Protein AF-A0A0Q9YIK8-F1 (afdb_monomer_lite)

Radius of gyration: 54.29 Å; chains: 1; bounding box: 128×50×170 Å

pLDDT: mean 70.06, std 21.34, range [25.73, 92.81]

Structure (mmCIF, N/CA/C/O backbone):
data_AF-A0A0Q9YIK8-F1
#
_entry.id   AF-A0A0Q9YIK8-F1
#
loop_
_atom_site.group_PDB
_atom_site.id
_atom_site.type_symbol
_atom_site.label_atom_id
_atom_site.label_alt_id
_atom_site.label_comp_id
_atom_site.label_asym_id
_atom_site.label_entity_id
_atom_site.label_seq_id
_atom_site.pdbx_PDB_ins_code
_atom_site.Cartn_x
_atom_site.Cartn_y
_atom_site.Cartn_z
_atom_site.occupancy
_atom_site.B_iso_or_equiv
_atom_site.auth_seq_id
_atom_site.auth_comp_id
_atom_site.auth_asym_id
_atom_site.auth_atom_id
_atom_site.pdbx_PDB_model_num
ATOM 1 N N . MET A 1 1 ? 56.370 6.970 -119.383 1.00 56.31 1 MET A N 1
ATOM 2 C CA . MET A 1 1 ? 56.787 5.791 -118.595 1.00 56.31 1 MET A CA 1
ATOM 3 C C . MET A 1 1 ? 57.355 6.306 -117.286 1.00 56.31 1 MET A C 1
ATOM 5 O O . MET A 1 1 ? 58.353 7.007 -117.340 1.00 56.31 1 MET A O 1
ATOM 9 N N . VAL A 1 2 ? 56.692 6.043 -116.157 1.00 60.84 2 VAL A N 1
ATOM 10 C CA . VAL A 1 2 ? 57.228 6.382 -114.827 1.00 60.84 2 VAL A CA 1
ATOM 11 C C . VAL A 1 2 ? 58.398 5.445 -114.550 1.00 60.84 2 VAL A C 1
ATOM 13 O O . VAL A 1 2 ? 58.296 4.235 -114.766 1.00 60.84 2 VAL A O 1
ATOM 16 N N . THR A 1 3 ? 59.535 5.992 -114.140 1.00 76.81 3 THR A N 1
ATOM 17 C CA . THR A 1 3 ? 60.718 5.187 -113.848 1.00 76.81 3 THR A CA 1
ATOM 18 C C . THR A 1 3 ? 60.517 4.421 -112.541 1.00 76.81 3 THR A C 1
ATOM 20 O O . THR A 1 3 ? 59.875 4.890 -111.604 1.00 76.81 3 THR A O 1
ATOM 23 N N . ARG A 1 4 ? 61.108 3.226 -112.429 1.00 79.56 4 ARG A N 1
ATOM 24 C CA . ARG A 1 4 ? 61.040 2.406 -111.204 1.00 79.56 4 ARG A CA 1
ATOM 25 C C . ARG A 1 4 ? 61.478 3.172 -109.942 1.00 79.56 4 ARG A C 1
ATOM 27 O O . ARG A 1 4 ? 60.955 2.917 -108.863 1.00 79.56 4 ARG A O 1
ATOM 34 N N . LYS A 1 5 ? 62.400 4.131 -110.089 1.00 80.25 5 LYS A N 1
ATOM 35 C CA . LYS A 1 5 ? 62.862 5.008 -109.002 1.00 80.25 5 LYS A CA 1
ATOM 36 C C . LYS A 1 5 ? 61.787 5.994 -108.534 1.00 80.25 5 LYS A C 1
ATOM 38 O O . LYS A 1 5 ? 61.660 6.200 -107.332 1.00 80.25 5 LYS A O 1
ATOM 43 N N . GLU A 1 6 ? 61.013 6.569 -109.451 1.00 79.88 6 GLU A N 1
ATOM 44 C CA . GLU A 1 6 ? 59.900 7.468 -109.113 1.00 79.88 6 GLU A CA 1
ATOM 45 C C . GLU A 1 6 ? 58.789 6.710 -108.378 1.00 79.88 6 GLU A C 1
ATOM 47 O O . GLU A 1 6 ? 58.315 7.179 -107.346 1.00 79.88 6 GLU A O 1
ATOM 52 N N . LEU A 1 7 ? 58.467 5.489 -108.824 1.00 81.31 7 LEU A N 1
ATOM 53 C CA . LEU A 1 7 ? 57.479 4.630 -108.163 1.00 81.31 7 LEU A CA 1
ATOM 54 C C . LEU A 1 7 ? 57.909 4.234 -106.736 1.00 81.31 7 LEU A C 1
ATOM 56 O O . LEU A 1 7 ? 57.103 4.256 -105.808 1.00 81.31 7 LEU A O 1
ATOM 60 N N . GLU A 1 8 ? 59.186 3.895 -106.526 1.00 83.06 8 GLU A N 1
ATOM 61 C CA . GLU A 1 8 ? 59.714 3.601 -105.185 1.00 83.06 8 GLU A CA 1
ATOM 62 C C . GLU A 1 8 ? 59.728 4.837 -104.275 1.00 83.06 8 GLU A C 1
ATOM 64 O O . GLU A 1 8 ? 59.454 4.730 -103.077 1.00 83.06 8 GLU A O 1
ATOM 69 N N . GLN A 1 9 ? 60.022 6.017 -104.821 1.00 85.94 9 GLN A N 1
ATOM 70 C CA . GLN A 1 9 ? 59.993 7.265 -104.063 1.00 85.94 9 GLN A CA 1
ATOM 71 C C . GLN A 1 9 ? 58.564 7.650 -103.663 1.00 85.94 9 GLN A C 1
ATOM 73 O O . GLN A 1 9 ? 58.338 8.076 -102.529 1.00 85.94 9 GLN A O 1
ATOM 78 N N . GLU A 1 10 ? 57.599 7.468 -104.560 1.00 83.38 10 GLU A N 1
ATOM 79 C CA . GLU A 1 10 ? 56.183 7.707 -104.295 1.00 83.38 10 GLU A CA 1
ATOM 80 C C . GLU A 1 10 ? 55.625 6.713 -103.270 1.00 83.38 10 GLU A C 1
ATOM 82 O O . GLU A 1 10 ? 54.955 7.123 -102.323 1.00 83.38 10 GLU A O 1
ATOM 87 N N . LYS A 1 11 ? 56.018 5.434 -103.351 1.00 87.12 11 LYS A N 1
ATOM 88 C CA . LYS A 1 11 ? 55.683 4.427 -102.334 1.00 87.12 11 LYS A CA 1
ATOM 89 C C . LYS A 1 11 ? 56.205 4.814 -100.946 1.00 87.12 11 LYS A C 1
ATOM 91 O O . LYS A 1 11 ? 55.446 4.774 -99.984 1.00 87.12 11 LYS A O 1
ATOM 96 N N . ARG A 1 12 ? 57.462 5.264 -100.838 1.00 87.25 12 ARG A N 1
ATOM 97 C CA . ARG A 1 12 ? 58.032 5.744 -99.561 1.00 87.25 12 ARG A CA 1
ATOM 98 C C . ARG A 1 12 ? 57.309 6.979 -99.025 1.00 87.25 12 ARG A C 1
ATOM 100 O O . ARG A 1 12 ? 57.136 7.105 -97.816 1.00 87.25 12 ARG A O 1
ATOM 107 N N . ARG A 1 13 ? 56.884 7.894 -99.904 1.00 88.00 13 ARG A N 1
ATOM 108 C CA . ARG A 1 13 ? 56.080 9.065 -99.513 1.00 88.00 13 ARG A CA 1
ATOM 109 C C . ARG A 1 13 ? 54.709 8.647 -98.989 1.00 88.00 13 ARG A C 1
ATOM 111 O O . ARG A 1 13 ? 54.272 9.184 -97.977 1.00 88.00 13 ARG A O 1
ATOM 118 N N . TYR A 1 14 ? 54.069 7.676 -99.634 1.00 89.50 14 TYR A N 1
ATOM 119 C CA . TYR A 1 14 ? 52.782 7.145 -99.196 1.00 89.50 14 TYR A CA 1
ATOM 120 C C . TYR A 1 14 ? 52.892 6.390 -97.862 1.00 89.50 14 TYR A C 1
ATOM 122 O O . TYR A 1 14 ? 52.091 6.616 -96.961 1.00 89.50 14 TYR A O 1
ATOM 130 N N . GLU A 1 15 ? 53.927 5.568 -97.675 1.00 91.00 15 GLU A N 1
ATOM 131 C CA . GLU A 1 15 ? 54.209 4.905 -96.393 1.00 91.00 15 GLU A CA 1
ATOM 132 C C . GLU A 1 15 ? 54.470 5.924 -95.271 1.00 91.00 15 GLU A C 1
ATOM 134 O O . GLU A 1 15 ? 53.905 5.805 -94.184 1.00 91.00 15 GLU A O 1
ATOM 139 N N . ALA A 1 16 ? 55.256 6.974 -95.537 1.00 89.38 16 ALA A N 1
ATOM 140 C CA . ALA A 1 16 ? 55.483 8.055 -94.577 1.00 89.38 16 ALA A CA 1
ATOM 141 C C . ALA A 1 16 ? 54.192 8.827 -94.243 1.00 89.38 16 ALA A C 1
ATOM 143 O O . ALA A 1 16 ? 53.977 9.198 -93.088 1.00 89.38 16 ALA A O 1
ATOM 144 N N . PHE A 1 17 ? 53.317 9.036 -95.230 1.00 91.44 17 PHE A N 1
ATOM 145 C CA . PHE A 1 17 ? 52.001 9.637 -95.028 1.00 91.44 17 PHE A CA 1
ATOM 146 C C . PHE A 1 17 ? 51.115 8.768 -94.127 1.00 91.44 17 PHE A C 1
ATOM 148 O O . PHE A 1 17 ? 50.585 9.275 -93.143 1.00 91.44 17 PHE A O 1
ATOM 155 N N . LEU A 1 18 ? 51.021 7.459 -94.388 1.00 90.88 18 LEU A N 1
ATOM 156 C CA . LEU A 1 18 ? 50.241 6.537 -93.554 1.00 90.88 18 LEU A CA 1
ATOM 157 C C . LEU A 1 18 ? 50.746 6.485 -92.107 1.00 90.88 18 LEU A C 1
ATOM 159 O O . LEU A 1 18 ? 49.942 6.483 -91.178 1.00 90.88 18 LEU A O 1
ATOM 163 N N . VAL A 1 19 ? 52.066 6.499 -91.897 1.00 92.75 19 VAL A N 1
ATOM 164 C CA . VAL A 1 19 ? 52.653 6.566 -90.547 1.00 92.75 19 VAL A CA 1
ATOM 165 C C . VAL A 1 19 ? 52.274 7.869 -89.837 1.00 92.75 19 VAL A C 1
ATOM 167 O O . VAL A 1 19 ? 51.998 7.852 -88.638 1.00 92.75 19 VAL A O 1
ATOM 170 N N . ASN A 1 20 ? 52.238 8.996 -90.550 1.00 92.19 20 ASN A N 1
ATOM 171 C CA . ASN A 1 20 ? 51.821 10.271 -89.967 1.00 92.19 20 ASN A CA 1
ATOM 172 C C . ASN A 1 20 ? 50.325 10.293 -89.632 1.00 92.19 20 ASN A C 1
A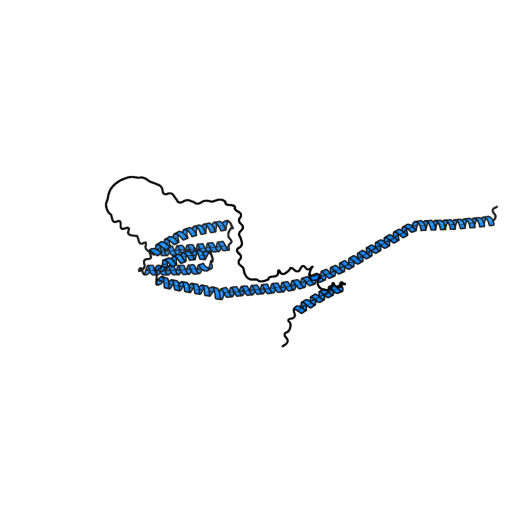TOM 174 O O . ASN A 1 20 ? 49.972 10.723 -88.538 1.00 92.19 20 ASN A O 1
ATOM 178 N N . VAL A 1 21 ? 49.471 9.758 -90.509 1.00 90.81 21 VAL A N 1
ATOM 179 C CA . VAL A 1 21 ? 48.031 9.608 -90.238 1.00 90.81 21 VAL A CA 1
ATOM 180 C C . VAL A 1 21 ? 47.801 8.714 -89.019 1.00 90.81 21 VAL A C 1
ATOM 182 O O . VAL A 1 21 ? 47.004 9.057 -88.152 1.00 90.81 21 VAL A O 1
ATOM 185 N N . GLN A 1 22 ? 48.536 7.606 -88.888 1.00 88.62 22 GLN A N 1
ATOM 186 C CA . GLN A 1 22 ? 48.425 6.730 -87.720 1.00 88.62 22 GLN A CA 1
ATOM 187 C C . GLN A 1 22 ? 48.819 7.449 -86.421 1.00 88.62 22 GLN A C 1
ATOM 189 O O . GLN A 1 22 ? 48.111 7.337 -85.424 1.00 88.62 22 GLN A O 1
ATOM 194 N N . LYS A 1 23 ? 49.897 8.246 -86.438 1.00 91.81 23 LYS A N 1
ATOM 195 C CA . LYS A 1 23 ? 50.289 9.075 -85.285 1.00 91.81 23 LYS A CA 1
ATOM 196 C C . LYS A 1 23 ? 49.222 10.104 -84.918 1.00 91.81 23 LYS A C 1
ATOM 198 O O . LYS A 1 23 ? 49.023 10.369 -83.737 1.00 91.81 23 LYS A O 1
ATOM 203 N N . GLU A 1 24 ? 48.548 10.684 -85.906 1.00 89.88 24 GLU A N 1
ATOM 204 C CA . GLU A 1 24 ? 47.463 11.638 -85.679 1.00 89.88 24 GLU A CA 1
ATOM 205 C C . GLU A 1 24 ? 46.227 10.949 -85.084 1.00 89.88 24 GLU A C 1
ATOM 207 O O . GLU A 1 24 ? 45.679 11.439 -84.100 1.00 89.88 24 GLU A O 1
ATOM 212 N N . ILE A 1 25 ? 45.860 9.763 -85.585 1.00 88.00 25 ILE A N 1
ATOM 213 C CA . ILE A 1 25 ? 44.799 8.923 -85.006 1.00 88.00 25 ILE A CA 1
ATOM 214 C C . ILE A 1 25 ? 45.115 8.576 -83.547 1.00 88.00 25 ILE A C 1
ATOM 216 O O . ILE A 1 25 ? 44.254 8.732 -82.681 1.00 88.00 25 ILE A O 1
ATOM 220 N N . ASP A 1 26 ? 46.340 8.133 -83.257 1.00 89.75 26 ASP A N 1
ATOM 221 C CA . ASP A 1 26 ? 46.761 7.818 -81.890 1.00 89.75 26 ASP A CA 1
ATOM 222 C C . ASP A 1 26 ? 46.731 9.071 -80.995 1.00 89.75 26 ASP A C 1
ATOM 224 O O . ASP A 1 26 ? 46.226 9.013 -79.876 1.00 89.75 26 ASP A O 1
ATOM 228 N N . SER A 1 27 ? 47.165 10.230 -81.506 1.00 89.88 27 SER A N 1
ATOM 229 C CA . SER A 1 27 ? 47.116 11.502 -80.774 1.00 89.88 27 SER A CA 1
ATOM 230 C C . SER A 1 27 ? 45.688 11.964 -80.474 1.00 89.88 27 SER A C 1
ATOM 232 O O . SER A 1 27 ? 45.433 12.468 -79.380 1.00 89.88 27 SER A O 1
ATOM 234 N N . VAL A 1 28 ? 44.755 11.825 -81.423 1.00 86.12 28 VAL A N 1
ATOM 235 C CA . VAL A 1 28 ? 43.338 12.172 -81.220 1.00 86.12 28 VAL A CA 1
ATOM 236 C C . VAL A 1 28 ? 42.705 11.211 -80.218 1.00 86.12 28 VAL A C 1
ATOM 238 O O . VAL A 1 28 ? 42.060 11.663 -79.275 1.00 86.12 28 VAL A O 1
ATOM 241 N N . ARG A 1 29 ? 42.960 9.903 -80.347 1.00 85.06 29 ARG A N 1
ATOM 242 C CA . ARG A 1 29 ? 42.476 8.887 -79.401 1.00 85.06 29 ARG A CA 1
ATOM 243 C C . ARG A 1 29 ? 42.951 9.172 -77.976 1.00 85.06 29 ARG A C 1
ATOM 245 O O . ARG A 1 29 ? 42.150 9.143 -77.043 1.00 85.06 29 ARG A O 1
ATOM 252 N N . ASP A 1 30 ? 44.233 9.470 -77.797 1.00 84.94 30 ASP A N 1
ATOM 253 C CA . ASP A 1 30 ? 44.798 9.749 -76.477 1.00 84.94 30 ASP A CA 1
ATOM 254 C C . ASP A 1 30 ? 44.266 11.079 -75.909 1.00 84.94 30 ASP A C 1
ATOM 256 O O . ASP A 1 30 ? 43.982 11.177 -74.711 1.00 84.94 30 ASP A O 1
ATOM 260 N N . ALA A 1 31 ? 44.050 12.088 -76.763 1.00 80.62 31 ALA A N 1
ATOM 261 C CA . ALA A 1 31 ? 43.426 13.354 -76.376 1.00 80.62 31 ALA A CA 1
ATOM 262 C C . ALA A 1 31 ? 41.956 13.184 -75.954 1.00 80.62 31 ALA A C 1
ATOM 264 O O . ALA A 1 31 ? 41.522 13.825 -74.993 1.00 80.62 31 ALA A O 1
ATOM 265 N N . GLU A 1 32 ? 41.207 12.304 -76.623 1.00 84.25 32 GLU A N 1
ATOM 266 C CA . GLU A 1 32 ? 39.822 11.979 -76.278 1.00 84.25 32 GLU A CA 1
ATOM 267 C C . GLU A 1 32 ? 39.718 11.147 -74.994 1.00 84.25 32 GLU A C 1
ATOM 269 O O . GLU A 1 32 ? 38.833 11.410 -74.182 1.00 84.25 32 GLU A O 1
ATOM 274 N N . LEU A 1 33 ? 40.627 10.194 -74.754 1.00 84.38 33 LEU A N 1
ATOM 275 C CA . LEU A 1 33 ? 40.619 9.327 -73.564 1.00 84.38 33 LEU A CA 1
ATOM 276 C C . LEU A 1 33 ? 41.122 10.025 -72.289 1.00 84.38 33 LEU A C 1
ATOM 278 O O . LEU A 1 33 ? 40.579 9.801 -71.202 1.00 84.38 33 LEU A O 1
ATOM 282 N N . ALA A 1 34 ? 42.103 10.925 -72.401 1.00 83.38 34 ALA A N 1
ATOM 283 C CA . ALA A 1 34 ? 42.689 11.645 -71.268 1.00 83.38 34 ALA A CA 1
ATOM 284 C C . ALA A 1 34 ? 41.675 12.322 -70.308 1.00 83.38 34 ALA A C 1
ATOM 286 O O . ALA A 1 34 ? 41.849 12.216 -69.083 1.00 83.38 34 ALA A O 1
ATOM 287 N N . PRO A 1 35 ? 40.619 13.032 -70.765 1.00 83.31 35 PRO A N 1
ATOM 288 C CA . PRO A 1 35 ? 39.613 13.598 -69.865 1.00 83.31 35 PRO A CA 1
ATOM 289 C C . PRO A 1 35 ? 38.780 12.524 -69.149 1.00 83.31 35 PRO A C 1
ATOM 291 O O . PRO A 1 35 ? 38.440 12.714 -67.973 1.00 83.31 35 PRO A O 1
ATOM 294 N N . PHE A 1 36 ? 38.489 11.390 -69.798 1.00 81.69 36 PHE A N 1
ATOM 295 C CA . PHE A 1 36 ? 37.768 10.278 -69.172 1.00 81.69 36 PHE A CA 1
ATOM 296 C C . PHE A 1 36 ? 38.614 9.593 -68.103 1.00 81.69 36 PHE A C 1
ATOM 298 O O . PHE A 1 36 ? 38.108 9.365 -67.003 1.00 81.69 36 PHE A O 1
ATOM 305 N N . ASP A 1 37 ? 39.902 9.366 -68.352 1.00 85.25 37 ASP A N 1
ATOM 306 C CA . ASP A 1 37 ? 40.809 8.771 -67.365 1.00 85.25 37 ASP A CA 1
ATOM 307 C C . ASP A 1 37 ? 41.006 9.673 -66.143 1.00 85.25 37 ASP A C 1
ATOM 309 O O . ASP A 1 37 ? 40.952 9.211 -64.994 1.00 85.25 37 ASP A O 1
ATOM 313 N N . LYS A 1 38 ? 41.122 10.991 -66.352 1.00 85.56 38 LYS A N 1
ATOM 314 C CA . LYS A 1 38 ? 41.158 11.974 -65.255 1.00 85.56 38 LYS A CA 1
ATOM 315 C C . LYS A 1 38 ? 39.862 11.962 -64.442 1.00 85.56 38 LYS A C 1
ATOM 317 O O . LYS A 1 38 ? 39.908 12.006 -63.208 1.00 85.56 38 LYS A O 1
ATOM 322 N N . LYS A 1 39 ? 38.699 11.894 -65.101 1.00 88.56 39 LYS A N 1
ATOM 323 C CA . LYS A 1 39 ? 37.388 11.834 -64.433 1.00 88.56 39 LYS A CA 1
ATOM 324 C C . LYS A 1 39 ? 37.212 10.522 -63.665 1.00 88.56 39 LYS A C 1
ATOM 326 O O . LYS A 1 39 ? 36.814 10.549 -62.501 1.00 88.56 39 LYS A O 1
ATOM 331 N N . ARG A 1 40 ? 37.577 9.391 -64.271 1.00 86.38 40 ARG A N 1
ATOM 332 C CA . ARG A 1 40 ? 37.545 8.054 -63.664 1.00 86.38 40 ARG A CA 1
ATOM 333 C C . ARG A 1 40 ? 38.427 7.984 -62.422 1.00 86.38 40 ARG A C 1
ATOM 335 O O . ARG A 1 40 ? 37.960 7.544 -61.376 1.00 86.38 40 ARG A O 1
ATOM 342 N N . THR A 1 41 ? 39.653 8.498 -62.496 1.00 89.38 41 THR A N 1
ATOM 343 C CA . THR A 1 41 ? 40.586 8.533 -61.358 1.00 89.38 41 THR A CA 1
ATOM 344 C C . THR A 1 41 ? 40.016 9.334 -60.184 1.00 89.38 41 THR A C 1
ATOM 346 O O . THR A 1 41 ? 40.053 8.875 -59.042 1.00 89.38 41 THR A O 1
ATOM 349 N N . LYS A 1 42 ? 39.406 10.502 -60.448 1.00 89.44 42 LYS A N 1
ATOM 350 C CA . LYS A 1 42 ? 38.743 11.305 -59.404 1.00 89.44 42 LYS A CA 1
ATOM 351 C C . LYS A 1 42 ? 37.567 10.565 -58.762 1.00 89.44 42 LYS A C 1
ATOM 353 O O . LYS A 1 42 ? 37.433 10.600 -57.540 1.00 89.44 42 LYS A O 1
ATOM 358 N N . LEU A 1 43 ? 36.739 9.890 -59.560 1.00 87.19 43 LEU A N 1
ATOM 359 C CA . LEU A 1 43 ? 35.591 9.128 -59.061 1.00 87.19 43 LEU A CA 1
ATOM 360 C C . LEU A 1 43 ? 36.018 7.918 -58.221 1.00 87.19 43 LEU A C 1
ATOM 362 O O . LEU A 1 43 ? 35.430 7.680 -57.169 1.00 87.19 43 LEU A O 1
ATOM 366 N N . ILE A 1 44 ? 37.069 7.200 -58.627 1.00 86.81 44 ILE A N 1
ATOM 367 C CA . ILE A 1 44 ? 37.641 6.097 -57.838 1.00 86.81 44 ILE A CA 1
ATOM 368 C C . ILE A 1 44 ? 38.157 6.625 -56.494 1.00 86.81 44 ILE A C 1
ATOM 370 O O . ILE A 1 44 ? 37.771 6.111 -55.447 1.00 86.81 44 ILE A O 1
ATOM 374 N N . ALA A 1 45 ? 38.924 7.719 -56.499 1.00 88.44 45 ALA A N 1
ATOM 375 C CA . ALA A 1 45 ? 39.422 8.323 -55.264 1.00 88.44 45 ALA A CA 1
ATOM 376 C C . ALA A 1 45 ? 38.287 8.806 -54.337 1.00 88.44 45 ALA A C 1
ATOM 378 O O . ALA A 1 45 ? 38.385 8.682 -53.115 1.00 88.44 45 ALA A O 1
ATOM 379 N N . GLN A 1 46 ? 37.195 9.348 -54.889 1.00 87.38 46 GLN A N 1
ATOM 380 C CA . GLN A 1 46 ? 36.010 9.723 -54.108 1.00 87.38 46 GLN A CA 1
ATOM 381 C C . GLN A 1 46 ? 35.298 8.501 -53.521 1.00 87.38 46 GLN A C 1
ATOM 383 O O . GLN A 1 46 ? 34.997 8.498 -52.326 1.00 87.38 46 GLN A O 1
ATOM 388 N N . ARG A 1 47 ? 35.076 7.455 -54.327 1.00 86.81 47 ARG A N 1
ATOM 389 C CA . ARG A 1 47 ? 34.500 6.183 -53.874 1.00 86.81 47 ARG A CA 1
ATOM 390 C C . ARG A 1 47 ? 35.311 5.606 -52.719 1.00 86.81 47 ARG A C 1
ATOM 392 O O . ARG A 1 47 ? 34.740 5.281 -51.684 1.00 86.81 47 ARG A O 1
ATOM 399 N N . ASP A 1 48 ? 36.630 5.536 -52.860 1.00 89.88 48 ASP A N 1
ATOM 400 C CA . ASP A 1 48 ? 37.503 4.927 -51.855 1.00 89.88 48 ASP A CA 1
ATOM 401 C C . ASP A 1 48 ? 37.492 5.717 -50.539 1.00 89.88 48 ASP A C 1
ATOM 403 O O . ASP A 1 48 ? 37.434 5.126 -49.460 1.00 89.88 48 ASP A O 1
ATOM 407 N N . ARG A 1 49 ? 37.423 7.056 -50.600 1.00 88.44 49 ARG A N 1
ATOM 408 C CA . ARG A 1 49 ? 37.225 7.899 -49.406 1.00 88.44 49 ARG A CA 1
ATOM 409 C C . ARG A 1 49 ? 35.890 7.623 -48.712 1.00 88.44 49 ARG A C 1
ATOM 411 O O . ARG A 1 49 ? 35.844 7.598 -47.482 1.00 88.44 49 ARG A O 1
ATOM 418 N N . ILE A 1 50 ? 34.810 7.438 -49.471 1.00 83.31 50 ILE A N 1
ATOM 419 C CA . ILE A 1 50 ? 33.482 7.126 -48.917 1.00 83.31 50 ILE A CA 1
ATOM 420 C C . ILE A 1 50 ? 33.494 5.739 -48.268 1.00 83.31 50 ILE A C 1
ATOM 422 O O . ILE A 1 50 ? 33.052 5.601 -47.129 1.00 83.31 50 ILE A O 1
ATOM 426 N N . VAL A 1 51 ? 34.066 4.738 -48.940 1.00 86.38 51 VAL A N 1
ATOM 427 C CA . VAL A 1 51 ? 34.191 3.370 -48.417 1.00 86.38 51 VAL A CA 1
ATOM 428 C C . VAL A 1 51 ? 35.007 3.351 -47.124 1.00 86.38 51 VAL A C 1
ATOM 430 O O . VAL A 1 51 ? 34.563 2.766 -46.137 1.00 86.38 51 VAL A O 1
ATOM 433 N N . GLN A 1 52 ? 36.142 4.053 -47.070 1.00 87.50 52 GLN A N 1
ATOM 434 C CA . GLN A 1 52 ? 36.939 4.152 -45.843 1.00 87.50 52 GLN A CA 1
ATOM 435 C C . GLN A 1 52 ? 36.176 4.832 -44.699 1.00 87.50 52 GLN A C 1
ATOM 437 O O . GLN A 1 52 ? 36.256 4.382 -43.555 1.00 87.50 52 GLN A O 1
ATOM 442 N N . LYS A 1 53 ? 35.417 5.902 -44.978 1.00 83.88 53 LYS A N 1
ATOM 443 C CA . LYS A 1 53 ? 34.571 6.550 -43.962 1.00 83.88 53 LYS A CA 1
ATOM 444 C C . LYS A 1 53 ? 33.483 5.606 -43.448 1.00 83.88 53 LYS A C 1
ATOM 446 O O . LYS A 1 53 ? 33.286 5.529 -42.239 1.00 83.88 53 LYS A O 1
ATOM 451 N N . ALA A 1 54 ? 32.829 4.860 -44.337 1.00 78.19 54 ALA A N 1
ATOM 452 C CA . ALA A 1 54 ? 31.808 3.884 -43.965 1.00 78.19 54 ALA A CA 1
ATOM 453 C C . ALA A 1 54 ? 32.386 2.739 -43.115 1.00 78.19 54 ALA A C 1
ATOM 455 O O . ALA A 1 54 ? 31.793 2.359 -42.108 1.00 78.19 54 ALA A O 1
ATOM 456 N N . GLN A 1 55 ? 33.574 2.232 -43.462 1.00 84.94 55 GLN A N 1
ATOM 457 C CA . GLN A 1 55 ? 34.268 1.203 -42.681 1.00 84.94 55 GLN A CA 1
ATOM 458 C C . GLN A 1 55 ? 34.651 1.700 -41.281 1.00 84.94 55 GLN A C 1
ATOM 460 O O . GLN A 1 55 ? 34.395 1.004 -40.300 1.00 84.94 55 GLN A O 1
ATOM 465 N N . LYS A 1 56 ? 35.192 2.922 -41.170 1.00 82.81 56 LYS A N 1
ATOM 466 C CA . LYS A 1 56 ? 35.488 3.548 -39.869 1.00 82.81 56 LYS A CA 1
ATOM 467 C C . LYS A 1 56 ? 34.224 3.747 -39.030 1.00 82.81 56 LYS A C 1
ATOM 469 O O . LYS A 1 56 ? 34.237 3.442 -37.843 1.00 82.81 56 LYS A O 1
ATOM 474 N N . GLY A 1 57 ? 33.129 4.197 -39.647 1.00 80.69 57 GLY A N 1
ATOM 475 C CA . GLY A 1 57 ? 31.834 4.337 -38.975 1.00 80.69 57 GLY A CA 1
ATOM 476 C C . GLY A 1 57 ? 31.284 3.002 -38.467 1.00 80.69 57 GLY A C 1
ATOM 477 O O . GLY A 1 57 ? 30.821 2.921 -37.334 1.00 80.69 57 GLY A O 1
ATOM 478 N N . LYS A 1 58 ? 31.402 1.931 -39.262 1.00 84.25 58 LYS A N 1
ATOM 479 C CA . LYS A 1 58 ? 30.987 0.577 -38.863 1.00 84.25 58 LYS A CA 1
ATOM 480 C C . LYS A 1 58 ? 31.806 0.041 -37.683 1.00 84.25 58 LYS A C 1
ATOM 482 O O . LYS A 1 58 ? 31.234 -0.575 -36.785 1.00 84.25 58 LYS A O 1
ATOM 487 N N . ALA A 1 59 ? 33.120 0.274 -37.678 1.00 80.19 59 ALA A N 1
ATOM 488 C CA . ALA A 1 59 ? 33.987 -0.117 -36.568 1.00 80.19 59 ALA A CA 1
ATOM 489 C C . ALA A 1 59 ? 33.606 0.625 -35.275 1.00 80.19 59 ALA A C 1
ATOM 491 O O . ALA A 1 59 ? 33.339 -0.026 -34.270 1.00 80.19 59 ALA A O 1
ATOM 492 N N . ALA A 1 60 ? 33.451 1.954 -35.337 1.00 78.56 60 ALA A N 1
ATOM 493 C CA . ALA A 1 60 ? 33.035 2.766 -34.191 1.00 78.56 60 ALA A CA 1
ATOM 494 C C . ALA A 1 60 ? 31.662 2.342 -33.637 1.00 78.56 60 ALA A C 1
ATOM 496 O O . ALA A 1 60 ? 31.510 2.159 -32.435 1.00 78.56 60 ALA A O 1
ATOM 497 N N . PHE A 1 61 ? 30.683 2.088 -34.513 1.00 82.88 61 PHE A N 1
ATOM 498 C CA . PHE A 1 61 ? 29.368 1.592 -34.097 1.00 82.88 61 PHE A CA 1
ATOM 499 C C . PHE A 1 61 ? 29.450 0.228 -33.396 1.00 82.88 61 PHE A C 1
ATOM 501 O O . PHE A 1 61 ? 28.752 -0.018 -32.415 1.00 82.88 61 PHE A O 1
ATOM 508 N N . THR A 1 62 ? 30.316 -0.665 -33.880 1.00 85.38 62 THR A N 1
ATOM 509 C CA . THR A 1 62 ? 30.507 -1.988 -33.270 1.00 85.38 62 THR A CA 1
ATOM 510 C C . THR A 1 62 ? 31.134 -1.868 -31.879 1.00 85.38 62 THR A C 1
ATOM 512 O O . THR A 1 62 ? 30.705 -2.560 -30.956 1.00 85.38 62 THR A O 1
ATOM 515 N N . GLU A 1 63 ? 32.107 -0.972 -31.708 1.00 78.88 63 GLU A N 1
ATOM 516 C CA . GLU A 1 63 ? 32.722 -0.680 -30.408 1.00 78.88 63 GLU A CA 1
ATOM 517 C C . GLU A 1 63 ? 31.706 -0.092 -29.419 1.00 78.88 63 GLU A C 1
ATOM 519 O O . GLU A 1 63 ? 31.585 -0.585 -28.295 1.00 78.88 63 GLU A O 1
ATOM 524 N N . ASP A 1 64 ? 30.915 0.895 -29.845 1.00 81.69 64 ASP A N 1
ATOM 525 C CA . ASP A 1 64 ? 29.872 1.497 -29.009 1.00 81.69 64 ASP A CA 1
ATOM 526 C C . ASP A 1 64 ? 28.812 0.464 -28.595 1.00 81.69 64 ASP A C 1
ATOM 528 O O . ASP A 1 64 ? 28.395 0.425 -27.433 1.00 81.69 64 ASP A O 1
ATOM 532 N N . GLN A 1 65 ? 28.432 -0.441 -29.503 1.00 86.56 65 GLN A N 1
ATOM 533 C CA . GLN A 1 65 ? 27.501 -1.528 -29.199 1.00 86.56 65 GLN A CA 1
ATOM 534 C C . GLN A 1 65 ? 28.068 -2.502 -28.154 1.00 86.56 65 GLN A C 1
ATOM 536 O O . GLN A 1 65 ? 27.337 -2.958 -27.270 1.00 86.56 65 GLN A O 1
ATOM 541 N N . GLN A 1 66 ? 29.362 -2.824 -28.224 1.00 85.00 66 GLN A N 1
ATOM 542 C CA . GLN A 1 66 ? 30.018 -3.681 -27.231 1.00 85.00 66 GLN A CA 1
ATOM 543 C C . GLN A 1 66 ? 30.055 -3.016 -25.851 1.00 85.00 66 GLN A C 1
ATOM 545 O O . GLN A 1 66 ? 29.724 -3.661 -24.853 1.00 85.00 66 GLN A O 1
ATOM 550 N N . VAL A 1 67 ? 30.380 -1.720 -25.792 1.00 84.12 67 VAL A N 1
ATOM 551 C CA . VAL A 1 67 ? 30.370 -0.943 -24.542 1.00 84.12 67 VAL A CA 1
ATOM 552 C C . VAL A 1 67 ? 28.963 -0.883 -23.949 1.00 84.12 67 VAL A C 1
ATOM 554 O O . VAL A 1 67 ? 28.792 -1.118 -22.751 1.00 84.12 67 VAL A O 1
ATOM 557 N N . PHE A 1 68 ? 27.943 -0.633 -24.773 1.00 84.50 68 PHE A N 1
ATOM 558 C CA . PHE A 1 68 ? 26.550 -0.617 -24.330 1.00 84.50 68 PHE A CA 1
ATOM 559 C C . PHE A 1 68 ? 26.117 -1.969 -23.747 1.00 84.50 68 PHE A C 1
ATOM 561 O O . PHE A 1 68 ? 25.538 -2.027 -22.659 1.00 84.50 68 PHE A O 1
ATOM 568 N N . ASN A 1 69 ? 26.447 -3.070 -24.428 1.00 84.94 69 ASN A N 1
ATOM 569 C CA . ASN A 1 69 ? 26.125 -4.416 -23.958 1.00 84.94 69 ASN A CA 1
ATOM 570 C C . ASN A 1 69 ? 26.803 -4.721 -22.610 1.00 84.94 69 ASN A C 1
ATOM 572 O O . ASN A 1 69 ? 26.149 -5.235 -21.699 1.00 84.94 69 ASN A O 1
ATOM 576 N N . ALA A 1 70 ? 28.080 -4.358 -22.447 1.00 81.00 70 ALA A N 1
ATOM 577 C CA . ALA A 1 70 ? 28.805 -4.532 -21.189 1.00 81.00 70 ALA A CA 1
ATOM 578 C C . ALA A 1 70 ? 28.182 -3.713 -20.044 1.00 81.00 70 ALA A C 1
ATOM 580 O O . ALA A 1 70 ? 27.971 -4.234 -18.943 1.00 81.00 70 ALA A O 1
ATOM 581 N N . LEU A 1 71 ? 27.813 -2.456 -20.314 1.00 83.25 71 LEU A N 1
ATOM 582 C CA . LEU A 1 71 ? 27.160 -1.587 -19.336 1.00 83.25 71 LEU A CA 1
ATOM 583 C C . LEU A 1 71 ? 25.792 -2.140 -18.914 1.00 83.25 71 LEU A C 1
ATOM 585 O O . LEU A 1 71 ? 25.476 -2.149 -17.726 1.00 83.25 71 LEU A O 1
ATOM 589 N N . SER A 1 72 ? 25.006 -2.662 -19.860 1.00 82.94 72 SER A N 1
ATOM 590 C CA . SER A 1 72 ? 23.702 -3.270 -19.575 1.00 82.94 72 SER A CA 1
ATOM 591 C C . SER A 1 72 ? 23.826 -4.484 -18.647 1.00 82.94 72 SER A C 1
ATOM 593 O O . SER A 1 72 ? 23.061 -4.625 -17.689 1.00 82.94 72 SER A O 1
ATOM 595 N N . VAL A 1 73 ? 24.820 -5.349 -18.878 1.00 85.12 73 VAL A N 1
ATOM 596 C CA . VAL A 1 73 ? 25.092 -6.508 -18.010 1.00 85.12 73 VAL A CA 1
ATOM 597 C C . VAL A 1 73 ? 25.499 -6.058 -16.604 1.00 85.12 73 VAL A C 1
ATOM 599 O O . VAL A 1 73 ? 24.980 -6.589 -15.617 1.00 85.12 73 VAL A O 1
ATOM 602 N N . PHE A 1 74 ? 26.375 -5.055 -16.498 1.00 84.31 74 PHE A N 1
ATOM 603 C CA . PHE A 1 74 ? 26.776 -4.480 -15.214 1.00 84.31 74 PHE A CA 1
ATOM 604 C C . PHE A 1 74 ? 25.577 -3.893 -14.453 1.00 84.31 74 PHE A C 1
ATOM 606 O O . PHE A 1 74 ? 25.341 -4.249 -13.297 1.00 84.31 74 PHE A O 1
ATOM 613 N N . GLN A 1 75 ? 24.763 -3.069 -15.118 1.00 81.12 75 GLN A N 1
ATOM 614 C CA . GLN A 1 75 ? 23.567 -2.463 -14.532 1.00 81.12 75 GLN A CA 1
ATOM 615 C C . GLN A 1 75 ? 22.571 -3.518 -14.037 1.00 81.12 75 GLN A C 1
ATOM 617 O O . GLN A 1 75 ? 22.087 -3.420 -12.911 1.00 81.12 75 GLN A O 1
ATOM 622 N N . LYS A 1 76 ? 22.309 -4.574 -14.822 1.00 84.31 76 LYS A N 1
ATOM 623 C CA . LYS A 1 76 ? 21.445 -5.692 -14.399 1.00 84.31 76 LYS A CA 1
ATOM 624 C C . LYS A 1 76 ? 21.961 -6.369 -13.127 1.00 84.31 76 LYS A C 1
ATOM 626 O O . LYS A 1 76 ? 21.168 -6.718 -12.251 1.00 84.31 76 LYS A O 1
ATOM 631 N N . LYS A 1 77 ? 23.280 -6.550 -13.000 1.00 87.75 77 LYS A N 1
ATOM 632 C CA . LYS A 1 77 ? 23.898 -7.165 -11.816 1.00 87.75 77 LYS A CA 1
ATOM 633 C C . LYS A 1 77 ? 23.737 -6.287 -10.573 1.00 87.75 77 LYS A C 1
ATOM 635 O O . LYS A 1 77 ? 23.370 -6.807 -9.519 1.00 87.75 77 LYS A O 1
ATOM 640 N N . GLU A 1 78 ? 23.967 -4.982 -10.691 1.00 83.75 78 GLU A N 1
ATOM 641 C CA . GLU A 1 78 ? 23.796 -4.042 -9.575 1.00 83.75 78 GLU A CA 1
ATOM 642 C C . GLU A 1 78 ? 22.327 -3.905 -9.158 1.00 83.75 78 GLU A C 1
ATOM 644 O O . GLU A 1 78 ? 22.012 -4.005 -7.971 1.00 83.75 78 GLU A O 1
ATOM 649 N N . LEU A 1 79 ? 21.403 -3.818 -10.120 1.00 84.06 79 LEU A N 1
ATOM 650 C CA . LEU A 1 79 ? 19.964 -3.818 -9.838 1.00 84.06 79 LEU A CA 1
ATOM 651 C C . LEU A 1 79 ? 19.530 -5.087 -9.097 1.00 84.06 79 LEU A C 1
ATOM 653 O O 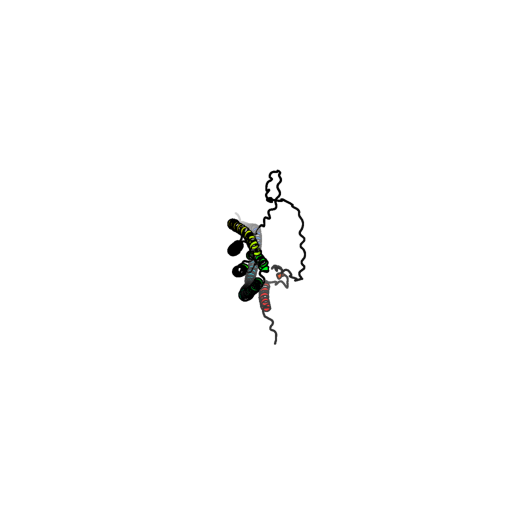. LEU A 1 79 ? 18.781 -5.006 -8.125 1.00 84.06 79 LEU A O 1
ATOM 657 N N . LYS A 1 80 ? 20.054 -6.259 -9.478 1.00 90.12 80 LYS A N 1
ATOM 658 C CA . LYS A 1 80 ? 19.766 -7.520 -8.778 1.00 90.12 80 LYS A CA 1
ATOM 659 C C . LYS A 1 80 ? 20.248 -7.504 -7.322 1.00 90.12 80 LYS A C 1
ATOM 661 O O . LYS A 1 80 ? 19.554 -8.022 -6.447 1.00 90.12 80 LYS A O 1
ATOM 666 N N . LYS A 1 81 ? 21.401 -6.887 -7.033 1.00 88.44 81 LYS A N 1
ATOM 667 C CA . LYS A 1 81 ? 21.879 -6.710 -5.650 1.00 88.44 81 LYS A CA 1
ATOM 668 C C . LYS A 1 81 ? 20.945 -5.803 -4.853 1.00 88.44 81 LYS A C 1
ATOM 670 O O . LYS A 1 81 ? 20.596 -6.154 -3.727 1.00 88.44 81 LYS A O 1
ATOM 675 N N . ILE A 1 82 ? 20.525 -4.676 -5.427 1.00 84.19 82 ILE A N 1
ATOM 676 C CA . ILE A 1 82 ? 19.598 -3.739 -4.776 1.00 84.19 82 ILE A CA 1
ATOM 677 C C . ILE A 1 82 ? 18.267 -4.437 -4.477 1.00 84.19 82 ILE A C 1
ATOM 679 O O . ILE A 1 82 ? 17.836 -4.443 -3.327 1.00 84.19 82 ILE A O 1
ATOM 683 N N . LEU A 1 83 ? 17.686 -5.128 -5.462 1.00 88.62 83 LEU A N 1
ATOM 684 C CA . LEU A 1 83 ? 16.455 -5.907 -5.292 1.00 88.62 83 LEU A CA 1
ATOM 685 C C . LEU A 1 83 ? 16.577 -6.954 -4.179 1.00 88.62 83 LEU A C 1
ATOM 687 O O . LEU A 1 83 ? 15.661 -7.112 -3.379 1.00 88.62 83 LEU A O 1
ATOM 691 N N . SER A 1 84 ? 17.725 -7.632 -4.067 1.00 91.31 84 SER A N 1
ATOM 692 C CA . SER A 1 84 ? 17.941 -8.602 -2.985 1.00 91.31 84 SER A CA 1
ATOM 693 C C . SER A 1 84 ? 17.976 -7.962 -1.591 1.00 91.31 84 SER A C 1
ATOM 695 O O . SER A 1 84 ? 17.547 -8.588 -0.624 1.00 91.31 84 SER A O 1
ATOM 697 N N . LYS A 1 85 ? 18.472 -6.721 -1.473 1.00 90.31 85 LYS A N 1
ATOM 698 C CA . LYS A 1 85 ? 18.471 -5.971 -0.208 1.00 90.31 85 LYS A CA 1
ATOM 699 C C . LYS A 1 85 ? 17.068 -5.488 0.147 1.00 90.31 85 LYS A C 1
ATOM 701 O O . LYS A 1 85 ? 16.694 -5.597 1.308 1.00 90.31 85 LYS A O 1
ATOM 706 N N . ILE A 1 86 ? 16.312 -5.005 -0.841 1.00 88.50 86 ILE A N 1
ATOM 707 C CA . ILE A 1 86 ? 14.913 -4.590 -0.664 1.00 88.50 86 ILE A CA 1
ATOM 708 C C . ILE A 1 86 ? 14.094 -5.772 -0.147 1.00 88.50 86 ILE A C 1
ATOM 710 O O . ILE A 1 86 ? 13.530 -5.676 0.933 1.00 88.50 86 ILE A O 1
ATOM 714 N N . LYS A 1 87 ? 14.171 -6.929 -0.816 1.00 91.69 87 LYS A N 1
ATOM 715 C CA . LYS A 1 87 ? 13.451 -8.135 -0.391 1.00 91.69 87 LYS A CA 1
ATOM 716 C C . LYS A 1 87 ? 13.766 -8.546 1.055 1.00 91.69 87 LYS A C 1
ATOM 718 O O . LYS A 1 87 ? 12.864 -8.839 1.823 1.00 91.69 87 LYS A O 1
ATOM 723 N N . LYS A 1 88 ? 15.044 -8.516 1.454 1.00 92.81 88 LYS A N 1
ATOM 724 C CA . LYS A 1 88 ? 15.439 -8.810 2.845 1.00 92.81 88 LYS A CA 1
ATOM 725 C C . LYS A 1 88 ? 14.863 -7.816 3.854 1.00 92.81 88 LYS A C 1
ATOM 727 O O . LYS A 1 88 ? 14.639 -8.188 5.000 1.00 92.81 88 LYS A O 1
ATOM 732 N N . ASN A 1 89 ? 14.710 -6.551 3.472 1.00 90.44 89 ASN A N 1
ATOM 733 C CA . ASN A 1 89 ? 14.099 -5.554 4.342 1.00 90.44 89 ASN A CA 1
ATOM 734 C C . ASN A 1 89 ? 12.587 -5.765 4.440 1.00 90.44 89 ASN A C 1
ATOM 736 O O . ASN A 1 89 ? 12.071 -5.678 5.548 1.00 90.44 89 ASN A O 1
ATOM 740 N N . ASP A 1 90 ? 11.917 -6.114 3.341 1.00 91.56 90 ASP A N 1
ATOM 741 C CA . ASP A 1 90 ? 10.491 -6.462 3.352 1.00 91.56 90 ASP A CA 1
ATOM 742 C C . ASP A 1 90 ? 10.231 -7.652 4.288 1.00 91.56 90 ASP A C 1
ATOM 744 O O . ASP A 1 90 ? 9.411 -7.543 5.196 1.00 91.56 90 ASP A O 1
ATOM 748 N N . ASP A 1 91 ? 11.028 -8.724 4.179 1.00 91.94 91 ASP A N 1
ATOM 749 C CA . ASP A 1 91 ? 10.935 -9.890 5.073 1.00 91.94 91 ASP A CA 1
ATOM 750 C C . ASP A 1 91 ? 11.111 -9.494 6.559 1.00 91.94 91 ASP A C 1
ATOM 752 O O . ASP A 1 91 ? 10.452 -10.035 7.449 1.00 91.94 91 ASP A O 1
ATOM 756 N N . ARG A 1 92 ? 12.000 -8.531 6.854 1.00 92.75 92 ARG A N 1
ATOM 757 C CA . ARG A 1 92 ? 12.206 -8.013 8.220 1.00 92.75 92 ARG A CA 1
ATOM 758 C C . ARG A 1 92 ? 11.030 -7.178 8.708 1.00 92.75 92 ARG A C 1
ATOM 760 O O . ARG A 1 92 ? 10.721 -7.246 9.893 1.00 92.75 92 ARG A O 1
ATOM 767 N N . ILE A 1 93 ? 10.415 -6.382 7.835 1.00 91.00 93 ILE A N 1
ATOM 768 C CA . ILE A 1 93 ? 9.229 -5.589 8.172 1.00 91.00 93 ILE A CA 1
ATOM 769 C C . ILE A 1 93 ? 8.084 -6.533 8.532 1.00 91.00 93 ILE A C 1
ATOM 771 O O . ILE A 1 93 ? 7.513 -6.372 9.605 1.00 91.00 93 ILE A O 1
ATOM 775 N N . THR A 1 94 ? 7.835 -7.570 7.725 1.00 92.00 94 THR A N 1
ATOM 776 C CA . THR A 1 94 ? 6.822 -8.593 8.027 1.00 92.00 94 THR A CA 1
ATOM 777 C C . THR A 1 94 ? 7.056 -9.229 9.399 1.00 92.00 94 THR A C 1
ATOM 779 O O . THR A 1 94 ? 6.158 -9.227 10.232 1.00 92.00 94 THR A O 1
ATOM 782 N N . GLN A 1 95 ? 8.288 -9.653 9.707 1.00 92.81 95 GLN A N 1
ATOM 783 C CA . GLN A 1 95 ? 8.608 -10.217 11.028 1.00 92.81 95 GLN A CA 1
ATOM 784 C C . GLN A 1 95 ? 8.401 -9.235 12.191 1.00 92.81 95 GLN A C 1
ATOM 786 O O . GLN A 1 95 ? 8.092 -9.658 13.305 1.00 92.81 95 GLN A O 1
ATOM 791 N N . ILE A 1 96 ? 8.642 -7.937 11.980 1.00 92.00 96 ILE A N 1
ATOM 792 C CA . ILE A 1 96 ? 8.400 -6.911 13.002 1.00 92.00 96 ILE A CA 1
ATOM 793 C C . ILE A 1 96 ? 6.898 -6.740 13.221 1.00 92.00 96 ILE A C 1
ATOM 795 O O . ILE A 1 96 ? 6.477 -6.675 14.374 1.00 92.00 96 ILE A O 1
ATOM 799 N N . THR A 1 97 ? 6.106 -6.704 12.149 1.00 90.56 97 THR A N 1
ATOM 800 C CA . THR A 1 97 ? 4.643 -6.625 12.222 1.00 90.56 97 THR A CA 1
ATOM 801 C C . THR A 1 97 ? 4.066 -7.822 12.973 1.00 90.56 97 THR A C 1
ATOM 803 O O . THR A 1 97 ? 3.367 -7.621 13.961 1.00 90.56 97 THR A O 1
ATOM 806 N N . ASP A 1 98 ? 4.464 -9.046 12.619 1.00 90.69 98 ASP A N 1
ATOM 807 C CA . ASP A 1 98 ? 3.987 -10.262 13.291 1.00 90.69 98 ASP A CA 1
ATOM 808 C C . ASP A 1 98 ? 4.317 -10.251 14.795 1.00 90.69 98 ASP A C 1
ATOM 810 O O . ASP A 1 98 ? 3.499 -10.611 15.643 1.00 90.69 98 ASP A O 1
ATOM 814 N N . LYS A 1 99 ? 5.525 -9.793 15.159 1.00 90.25 99 LYS A N 1
ATOM 815 C CA . LYS A 1 99 ? 5.923 -9.644 16.568 1.00 90.25 99 LYS A CA 1
ATOM 816 C C . LYS A 1 99 ? 5.125 -8.566 17.285 1.00 90.25 99 LYS A C 1
ATOM 818 O O . LYS A 1 99 ? 4.774 -8.756 18.444 1.00 90.25 99 LYS A O 1
ATOM 823 N N . HIS A 1 100 ? 4.880 -7.436 16.632 1.00 86.69 100 HIS A N 1
ATOM 824 C CA . HIS A 1 100 ? 4.080 -6.358 17.198 1.00 86.69 100 HIS A CA 1
ATOM 825 C C . HIS A 1 100 ? 2.653 -6.837 17.491 1.00 86.69 100 HIS A C 1
ATOM 827 O O . HIS A 1 100 ? 2.147 -6.615 18.590 1.00 86.69 100 HIS A O 1
ATOM 833 N N . ASP A 1 101 ? 2.043 -7.558 16.553 1.00 84.12 101 ASP A N 1
ATOM 834 C CA . ASP A 1 101 ? 0.697 -8.103 16.718 1.00 84.12 101 ASP A CA 1
ATOM 835 C C . ASP A 1 101 ? 0.658 -9.165 17.825 1.00 84.12 101 ASP A C 1
ATOM 837 O O . ASP A 1 101 ? -0.206 -9.108 18.700 1.00 84.12 101 ASP A O 1
ATOM 841 N N . SER A 1 102 ? 1.671 -10.036 17.894 1.00 87.31 102 SER A N 1
ATOM 842 C CA . SER A 1 102 ? 1.827 -10.992 18.996 1.00 87.31 102 SER A CA 1
ATOM 843 C C . SER A 1 102 ? 1.976 -10.311 20.365 1.00 87.31 102 SER A C 1
ATOM 845 O O . SER A 1 102 ? 1.386 -10.757 21.349 1.00 87.31 102 SER A O 1
ATOM 847 N N . ILE A 1 103 ? 2.736 -9.212 20.460 1.00 80.06 103 ILE A N 1
ATOM 848 C CA . ILE A 1 103 ? 2.864 -8.433 21.703 1.00 80.06 103 ILE A CA 1
ATOM 849 C C . ILE A 1 103 ? 1.514 -7.818 22.081 1.00 80.06 103 ILE A C 1
ATOM 851 O O . ILE A 1 103 ? 1.114 -7.889 23.245 1.00 80.06 103 ILE A O 1
ATOM 855 N N . LYS A 1 104 ? 0.798 -7.242 21.113 1.00 76.94 104 LYS A N 1
ATOM 856 C CA . LYS A 1 104 ? -0.515 -6.626 21.329 1.00 76.94 104 LYS A CA 1
ATOM 857 C C . LYS A 1 104 ? -1.535 -7.640 21.852 1.00 76.94 104 LYS A C 1
ATOM 859 O O . LYS A 1 104 ? -2.275 -7.334 22.791 1.00 76.94 104 LYS A O 1
ATOM 864 N N . GLU A 1 105 ? -1.556 -8.840 21.278 1.00 77.56 105 GLU A N 1
ATOM 865 C CA . GLU A 1 105 ? -2.458 -9.921 21.679 1.00 77.56 105 GLU A CA 1
ATOM 866 C C . GLU A 1 105 ? -2.107 -10.478 23.066 1.00 77.56 105 GLU A C 1
ATOM 868 O O . GLU A 1 105 ? -2.995 -10.649 23.897 1.00 77.56 105 GLU A O 1
ATOM 873 N N . ASN A 1 106 ? -0.818 -10.681 23.357 1.00 75.38 106 ASN A N 1
ATOM 874 C CA . ASN A 1 106 ? -0.384 -11.362 24.582 1.00 75.38 106 ASN A CA 1
ATOM 875 C C . ASN A 1 106 ? -0.164 -10.450 25.795 1.00 75.38 106 ASN A C 1
ATOM 877 O O . ASN A 1 106 ? -0.165 -10.938 26.922 1.00 75.38 106 ASN A O 1
ATOM 881 N N . THR A 1 107 ? 0.064 -9.148 25.604 1.00 75.88 107 THR A N 1
ATOM 882 C CA . THR A 1 107 ? 0.363 -8.234 26.724 1.00 75.88 107 THR A CA 1
ATOM 883 C C . THR A 1 107 ? -0.628 -7.086 26.820 1.00 75.88 107 THR A C 1
ATOM 885 O O . THR A 1 107 ? -1.300 -6.941 27.838 1.00 75.88 107 THR A O 1
ATOM 888 N N . THR A 1 108 ? -0.784 -6.290 25.763 1.00 67.94 108 THR A N 1
ATOM 889 C CA . THR A 1 108 ? -1.617 -5.082 25.816 1.00 67.94 108 THR A CA 1
ATOM 890 C C . THR A 1 108 ? -3.094 -5.414 26.014 1.00 67.94 108 THR A C 1
ATOM 892 O O . THR A 1 108 ? -3.754 -4.794 26.844 1.00 67.94 108 THR A O 1
ATOM 895 N N . THR A 1 109 ? -3.607 -6.419 25.300 1.00 70.25 109 THR A N 1
ATOM 896 C CA . THR A 1 109 ? -5.025 -6.800 25.376 1.00 70.25 109 THR A CA 1
ATOM 897 C C . THR A 1 109 ? -5.402 -7.373 26.752 1.00 70.25 109 THR A C 1
ATOM 899 O O . THR A 1 109 ? -6.389 -6.907 27.323 1.00 70.25 109 THR A O 1
ATOM 902 N N . PRO A 1 110 ? -4.633 -8.306 27.353 1.00 71.25 110 PRO A N 1
ATOM 903 C CA . PRO A 1 110 ? -4.921 -8.800 28.699 1.00 71.25 110 PRO A CA 1
ATOM 904 C C . PRO A 1 110 ? -4.784 -7.732 29.786 1.00 71.25 110 PRO A C 1
ATOM 906 O O . PRO A 1 110 ? -5.630 -7.681 30.670 1.00 71.25 110 PRO A O 1
ATOM 909 N N . ILE A 1 111 ? -3.776 -6.851 29.711 1.00 68.75 111 ILE A N 1
ATOM 910 C CA . ILE A 1 111 ? -3.615 -5.746 30.676 1.00 68.75 111 ILE A CA 1
ATOM 911 C C . ILE A 1 111 ? -4.821 -4.809 30.615 1.00 68.75 111 ILE A C 1
ATOM 913 O O . ILE A 1 111 ? -5.358 -4.424 31.649 1.00 68.75 111 ILE A O 1
ATOM 917 N N . TYR A 1 112 ? -5.278 -4.475 29.408 1.00 70.19 112 TYR A N 1
ATOM 918 C CA . TYR A 1 112 ? -6.451 -3.630 29.231 1.00 70.19 112 TYR A CA 1
ATOM 919 C C . TYR A 1 112 ? -7.722 -4.289 29.786 1.00 70.19 112 TYR A C 1
ATOM 921 O O . TYR A 1 112 ? -8.484 -3.639 30.497 1.00 70.19 112 TYR A O 1
ATOM 929 N N . LYS A 1 113 ? -7.911 -5.595 29.547 1.00 69.38 113 LYS A N 1
ATOM 930 C CA . LYS A 1 113 ? -9.016 -6.369 30.139 1.00 69.38 113 LYS A CA 1
ATOM 931 C C . LYS A 1 113 ? -8.945 -6.409 31.668 1.00 69.38 113 LYS A C 1
ATOM 933 O O . LYS A 1 113 ? -9.953 -6.159 32.316 1.00 69.38 113 LYS A O 1
ATOM 938 N N . ALA A 1 114 ? -7.769 -6.659 32.241 1.00 68.00 114 ALA A N 1
ATOM 939 C CA . ALA A 1 114 ? -7.574 -6.689 33.689 1.00 68.00 114 ALA A CA 1
ATOM 940 C C . ALA A 1 114 ? -7.828 -5.316 34.335 1.00 68.00 114 ALA A C 1
ATOM 942 O O . ALA A 1 114 ? -8.451 -5.240 35.390 1.00 68.00 114 ALA A O 1
ATOM 943 N N . GLN A 1 115 ? -7.404 -4.226 33.688 1.00 68.25 115 GLN A N 1
ATOM 944 C CA . GLN A 1 115 ? -7.702 -2.869 34.148 1.00 68.25 115 GLN A CA 1
ATOM 945 C C . GLN A 1 115 ? -9.210 -2.590 34.114 1.00 68.25 115 GLN A C 1
ATOM 947 O O . GLN A 1 115 ? -9.753 -2.054 35.074 1.00 68.25 115 GLN A O 1
ATOM 952 N N . GLN A 1 116 ? -9.899 -2.997 33.044 1.00 70.94 116 GLN A N 1
ATOM 953 C CA . GLN A 1 116 ? -11.356 -2.877 32.968 1.00 70.94 116 GLN A CA 1
ATOM 954 C C . GLN A 1 116 ? -12.068 -3.695 34.052 1.00 70.94 116 GLN A C 1
ATOM 956 O O . GLN A 1 116 ? -13.053 -3.220 34.609 1.00 70.94 116 GLN A O 1
ATOM 961 N N . GLU A 1 117 ? -11.591 -4.904 34.357 1.00 70.06 117 GLU A N 1
ATOM 962 C CA . GLU A 1 117 ? -12.130 -5.740 35.438 1.00 70.06 117 GLU A CA 1
ATOM 963 C C . GLU A 1 117 ? -11.903 -5.114 36.816 1.00 70.06 117 GLU A C 1
ATOM 965 O O . GLU A 1 117 ? -12.810 -5.121 37.644 1.00 70.06 117 GLU A O 1
ATOM 970 N N . LEU A 1 118 ? -10.743 -4.498 37.046 1.00 67.06 118 LEU A N 1
ATOM 971 C CA . LEU A 1 118 ? -10.475 -3.766 38.280 1.00 67.06 118 LEU A CA 1
ATOM 972 C C . LEU A 1 118 ? -11.390 -2.541 38.427 1.00 67.06 118 LEU A C 1
ATOM 974 O O . LEU A 1 118 ? -11.982 -2.351 39.486 1.00 67.06 118 LEU A O 1
ATOM 978 N N . ASP A 1 119 ? -11.550 -1.744 37.368 1.00 68.69 119 ASP A N 1
ATOM 979 C CA . ASP A 1 119 ? -12.441 -0.577 37.367 1.00 68.69 119 ASP A CA 1
ATOM 980 C C . ASP A 1 119 ? -13.910 -0.985 37.609 1.00 68.69 119 ASP A C 1
ATOM 982 O O . ASP A 1 119 ? -14.662 -0.255 38.256 1.00 68.69 119 ASP A O 1
ATOM 986 N N . LEU A 1 120 ? -14.323 -2.154 37.100 1.00 67.56 120 LEU A N 1
ATOM 987 C CA . LEU A 1 120 ? -15.649 -2.733 37.342 1.00 67.56 120 LEU A CA 1
ATOM 988 C C . LEU A 1 120 ? -15.834 -3.147 38.806 1.00 67.56 120 LEU A C 1
ATOM 990 O O . LEU A 1 120 ? -16.838 -2.777 39.403 1.00 67.56 120 LEU A O 1
ATOM 994 N N . LEU A 1 121 ? -14.863 -3.851 39.394 1.00 67.38 121 LEU A N 1
ATOM 995 C CA . LEU A 1 121 ? -14.917 -4.279 40.798 1.00 67.38 121 LEU A CA 1
ATOM 996 C C . LEU A 1 121 ? -14.916 -3.094 41.771 1.00 67.38 121 LEU A C 1
ATOM 998 O O . LEU A 1 121 ? -15.616 -3.122 42.782 1.00 67.38 121 LEU A O 1
ATOM 1002 N N . ILE A 1 122 ? -14.149 -2.042 41.463 1.00 66.88 122 ILE A N 1
ATOM 1003 C CA . ILE A 1 122 ? -14.169 -0.790 42.229 1.00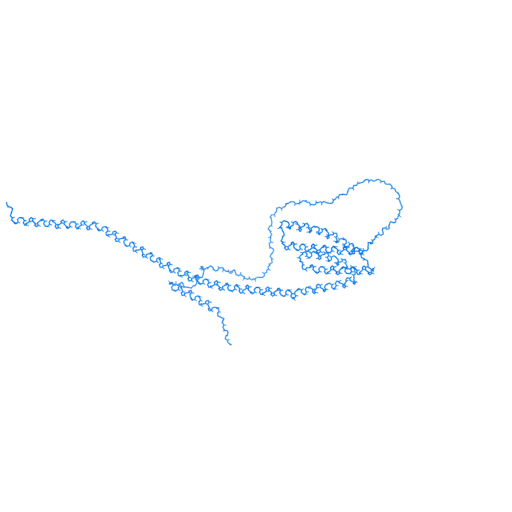 66.88 122 ILE A CA 1
ATOM 1004 C C . ILE A 1 122 ? -15.560 -0.157 42.146 1.00 66.88 122 ILE A C 1
ATOM 1006 O O . ILE A 1 122 ? -16.125 0.199 43.174 1.00 66.88 122 ILE A O 1
ATOM 1010 N N . ALA A 1 123 ? -16.147 -0.079 40.948 1.00 64.69 123 ALA A N 1
ATOM 1011 C CA . ALA A 1 123 ? -17.490 0.463 40.785 1.00 64.69 123 ALA A CA 1
ATOM 1012 C C . ALA A 1 123 ? -18.557 -0.363 41.524 1.00 64.69 123 ALA A C 1
ATOM 1014 O O . ALA A 1 123 ? -19.416 0.221 42.171 1.00 64.69 123 ALA A O 1
ATOM 1015 N N . GLU A 1 124 ? -18.503 -1.698 41.466 1.00 68.06 124 GLU A N 1
ATOM 1016 C CA . GLU A 1 124 ? -19.427 -2.585 42.194 1.00 68.06 124 GLU A CA 1
ATOM 1017 C C . GLU A 1 124 ? -19.379 -2.352 43.702 1.00 68.06 124 GLU A C 1
ATOM 1019 O O . GLU A 1 124 ? -20.419 -2.217 44.351 1.00 68.06 124 GLU A O 1
ATOM 1024 N N . LYS A 1 125 ? -18.170 -2.246 44.255 1.00 65.69 125 LYS A N 1
ATOM 1025 C CA . LYS A 1 125 ? -17.973 -1.957 45.672 1.00 65.69 125 LYS A CA 1
ATOM 1026 C C . LYS A 1 125 ? -18.450 -0.549 46.052 1.00 65.69 125 LYS A C 1
ATOM 1028 O O . LYS A 1 125 ? -19.201 -0.396 47.008 1.00 65.69 125 LYS A O 1
ATOM 1033 N N . ASP A 1 126 ? -18.069 0.475 45.293 1.00 65.94 126 ASP A N 1
ATOM 1034 C CA . ASP A 1 126 ? -18.399 1.865 45.631 1.00 65.94 126 ASP A CA 1
ATOM 1035 C C . ASP A 1 126 ? -19.905 2.157 45.480 1.00 65.94 126 ASP A C 1
ATOM 1037 O O . ASP A 1 126 ? -20.476 2.916 46.262 1.00 65.94 126 ASP A O 1
ATOM 1041 N N . LEU A 1 127 ? -20.574 1.541 44.498 1.00 65.75 127 LEU A N 1
ATOM 1042 C CA . LEU A 1 127 ? -22.008 1.739 44.241 1.00 65.75 127 LEU A CA 1
ATOM 1043 C C . LEU A 1 127 ? -22.910 0.952 45.191 1.00 65.75 127 LEU A C 1
ATOM 1045 O O . LEU A 1 127 ? -24.024 1.404 45.457 1.00 65.75 127 LEU A O 1
ATOM 1049 N N . SER A 1 128 ? -22.450 -0.198 45.691 1.00 63.09 128 SER A N 1
ATOM 1050 C CA . SER A 1 128 ? -23.162 -0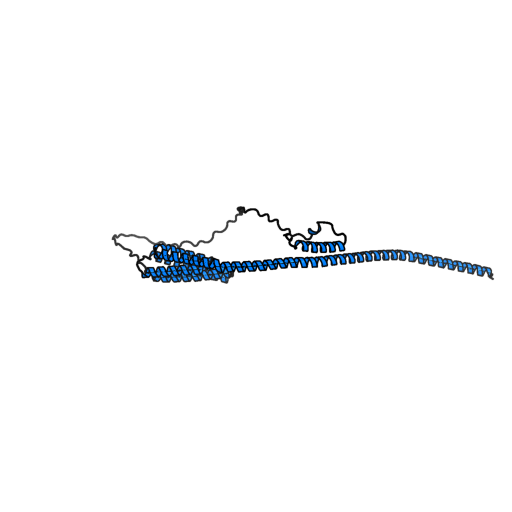.939 46.740 1.00 63.09 128 SER A CA 1
ATOM 1051 C C . SER A 1 128 ? -23.052 -0.238 48.098 1.00 63.09 128 SER A C 1
ATOM 1053 O O . SER A 1 128 ? -24.029 -0.184 48.839 1.00 63.09 128 SER A O 1
ATOM 1055 N N . GLU A 1 129 ? -21.906 0.378 48.404 1.00 66.31 129 GLU A N 1
ATOM 1056 C CA . GLU A 1 129 ? -21.700 1.121 49.655 1.00 66.31 129 GLU A CA 1
ATOM 1057 C C . GLU A 1 129 ? -22.305 2.540 49.620 1.00 66.31 129 GLU A C 1
ATOM 1059 O O . GLU A 1 129 ? -22.704 3.068 50.661 1.00 66.31 129 GLU A O 1
ATOM 1064 N N . ASN A 1 130 ? -22.412 3.165 48.439 1.00 69.88 130 ASN A N 1
ATOM 1065 C CA . ASN A 1 130 ? -22.980 4.505 48.280 1.00 69.88 130 ASN A CA 1
ATOM 1066 C C . ASN A 1 130 ? -23.915 4.639 47.057 1.00 69.88 130 ASN A C 1
ATOM 1068 O O . ASN A 1 130 ? -23.539 5.207 46.024 1.00 69.88 130 ASN A O 1
ATOM 1072 N N . PRO A 1 131 ? -25.190 4.230 47.187 1.00 65.75 131 PRO A N 1
ATOM 1073 C CA . PRO A 1 131 ? -26.187 4.332 46.116 1.00 65.75 131 PRO A CA 1
ATOM 1074 C C . PRO A 1 131 ? -26.468 5.761 45.621 1.00 65.75 131 PRO A C 1
ATOM 1076 O O . PRO A 1 131 ? -27.055 5.944 44.557 1.00 65.75 131 PRO A O 1
ATOM 1079 N N . GLN A 1 132 ? -26.022 6.806 46.328 1.00 66.19 132 GLN A N 1
ATOM 1080 C CA . GLN A 1 132 ? -26.153 8.192 45.855 1.00 66.19 132 GLN A CA 1
ATOM 1081 C C . GLN A 1 132 ? -25.255 8.488 44.637 1.00 66.19 132 GLN A C 1
ATOM 1083 O O . GLN A 1 132 ? -25.513 9.435 43.894 1.00 66.19 132 GLN A O 1
ATOM 1088 N N . GLU A 1 133 ? -24.244 7.653 44.377 1.00 76.00 133 GLU A N 1
ATOM 1089 C CA . GLU A 1 133 ? -23.354 7.755 43.212 1.00 76.00 133 GLU A CA 1
ATOM 1090 C C . GLU A 1 133 ? -23.899 7.033 41.958 1.00 76.00 133 GLU A C 1
ATOM 1092 O O . GLU A 1 133 ? -23.355 7.199 40.862 1.00 76.00 133 GLU A O 1
ATOM 1097 N N . LEU A 1 134 ? -25.021 6.300 42.065 1.00 76.75 134 LEU A N 1
ATOM 1098 C CA . LEU A 1 134 ? -25.665 5.601 40.935 1.00 76.75 134 LEU A CA 1
ATOM 1099 C C . LEU A 1 134 ? -26.032 6.538 39.783 1.00 76.75 134 LEU A C 1
ATOM 1101 O O . LEU A 1 134 ? -25.956 6.146 38.620 1.00 76.75 134 LEU A O 1
ATOM 1105 N N . SER A 1 135 ? -26.391 7.780 40.105 1.00 77.00 135 SER A N 1
ATOM 1106 C CA . SER A 1 135 ? -26.733 8.815 39.127 1.00 77.00 135 SER A CA 1
ATOM 1107 C C . SER A 1 135 ? -25.522 9.159 38.260 1.00 77.00 135 SER A C 1
ATOM 1109 O O . SER A 1 135 ? -25.583 9.129 37.028 1.00 77.00 135 SER A O 1
ATOM 1111 N N . LYS A 1 136 ? -24.360 9.369 38.893 1.00 79.75 136 LYS A N 1
ATOM 1112 C CA . LYS A 1 136 ? -23.109 9.648 38.179 1.00 79.75 136 LYS A CA 1
ATOM 1113 C C . LYS A 1 136 ? -22.660 8.448 37.353 1.00 79.75 136 LYS A C 1
ATOM 1115 O O . LYS A 1 136 ? -22.183 8.626 36.233 1.00 79.75 136 LYS A O 1
ATOM 1120 N N . TYR A 1 137 ? -22.852 7.231 37.861 1.00 81.25 137 TYR A N 1
ATOM 1121 C CA . TYR A 1 137 ? -22.540 6.018 37.106 1.00 81.25 137 TYR A CA 1
ATOM 1122 C C . TYR A 1 137 ? -23.428 5.858 35.866 1.00 81.25 137 TYR A C 1
ATOM 1124 O O . TYR A 1 137 ? -22.923 5.574 34.779 1.00 81.25 137 TYR A O 1
ATOM 1132 N N . LEU A 1 138 ? -24.732 6.115 35.994 1.00 82.19 138 LEU A N 1
ATOM 1133 C CA . LEU A 1 138 ? -25.680 6.098 34.881 1.00 82.19 138 LEU A CA 1
ATOM 1134 C C . LEU A 1 138 ? -25.346 7.167 33.822 1.00 82.19 138 LEU A C 1
ATOM 1136 O O . LEU A 1 138 ? -25.364 6.878 32.622 1.00 82.19 138 LEU A O 1
ATOM 1140 N N . GLN A 1 139 ? -24.958 8.375 34.238 1.00 81.06 139 GLN A N 1
ATOM 1141 C CA . GLN A 1 139 ? -24.451 9.409 33.323 1.00 81.06 139 GLN A CA 1
ATOM 1142 C C . GLN A 1 139 ? -23.138 8.983 32.639 1.00 81.06 139 GLN A C 1
ATOM 1144 O O . GLN A 1 139 ? -22.940 9.215 31.440 1.00 81.06 139 GLN A O 1
ATOM 1149 N N . GLY A 1 140 ? -22.253 8.303 33.374 1.00 81.25 140 GLY A N 1
ATOM 1150 C CA . GLY A 1 140 ? -21.021 7.716 32.849 1.00 81.25 140 GLY A CA 1
ATOM 1151 C C . GLY A 1 140 ? -21.278 6.641 31.789 1.00 81.25 140 GLY A C 1
ATOM 1152 O O . GLY A 1 140 ? -20.610 6.638 30.755 1.00 81.25 140 GLY A O 1
ATOM 1153 N N . LEU A 1 141 ? -22.284 5.784 31.988 1.00 82.06 141 LEU A N 1
ATOM 1154 C CA . LEU A 1 141 ? -22.757 4.832 30.978 1.00 82.06 141 LEU A CA 1
ATOM 1155 C C . LEU A 1 141 ? -23.269 5.566 29.734 1.00 82.06 141 LEU A C 1
ATOM 1157 O O . LEU A 1 141 ? -22.791 5.305 28.631 1.00 82.06 141 LEU A O 1
ATOM 1161 N N . SER A 1 142 ? -24.161 6.546 29.895 1.00 81.12 142 SER A N 1
ATOM 1162 C CA . SER A 1 142 ? -24.667 7.332 28.760 1.00 81.12 142 SER A CA 1
ATOM 1163 C C . SER A 1 142 ? -23.535 7.976 27.948 1.00 81.12 142 SER A C 1
ATOM 1165 O O . SER A 1 142 ? -23.584 7.994 26.720 1.00 81.12 142 SER A O 1
ATOM 1167 N N . THR A 1 143 ? -22.485 8.460 28.616 1.00 80.00 143 THR A N 1
ATOM 1168 C CA . THR A 1 143 ? -21.292 9.009 27.952 1.00 80.00 143 THR A CA 1
ATOM 1169 C C . THR A 1 143 ? -20.470 7.908 27.275 1.00 80.00 143 THR A C 1
ATOM 1171 O O . THR A 1 143 ? -20.008 8.079 26.148 1.00 80.00 143 THR A O 1
ATOM 1174 N N . GLY A 1 144 ? -20.314 6.750 27.921 1.00 76.69 144 GLY A N 1
ATOM 1175 C CA . GLY A 1 144 ? -19.603 5.585 27.392 1.00 76.69 144 GLY A CA 1
ATOM 1176 C C . GLY A 1 144 ? -20.150 5.084 26.055 1.00 76.69 144 GLY A C 1
ATOM 1177 O O . GLY A 1 144 ? -19.359 4.703 25.194 1.00 76.69 144 GLY A O 1
ATOM 1178 N N . LEU A 1 145 ? -21.464 5.181 25.832 1.00 78.00 145 LEU A N 1
ATOM 1179 C CA . LEU A 1 145 ? -22.101 4.820 24.562 1.00 78.00 145 LEU A CA 1
ATOM 1180 C C . LEU A 1 145 ? -21.555 5.637 23.374 1.00 78.00 145 LEU A C 1
ATOM 1182 O O . LEU A 1 145 ? -21.379 5.104 22.280 1.00 78.00 145 LEU A O 1
ATOM 1186 N N . THR A 1 146 ? -21.198 6.908 23.590 1.00 73.88 146 THR A N 1
ATOM 1187 C CA . THR A 1 146 ? -20.585 7.754 22.545 1.00 73.88 146 THR A CA 1
ATOM 1188 C C . THR A 1 146 ? -19.151 7.337 22.200 1.00 73.88 146 THR A C 1
ATOM 1190 O O . THR A 1 146 ? -18.691 7.554 21.081 1.00 73.88 146 THR A O 1
ATOM 1193 N N . ASN A 1 147 ? -18.441 6.689 23.129 1.00 74.88 147 ASN A N 1
ATOM 1194 C CA . ASN A 1 147 ? -17.081 6.199 22.895 1.00 74.88 147 ASN A CA 1
ATOM 1195 C C . ASN A 1 147 ? -17.060 4.884 22.104 1.00 74.88 147 ASN A C 1
ATOM 1197 O O . ASN A 1 147 ? -16.097 4.633 21.384 1.00 74.88 147 ASN A O 1
ATOM 1201 N N . VAL A 1 148 ? -18.131 4.088 22.173 1.00 72.81 148 VAL A N 1
ATOM 1202 C CA . VAL A 1 148 ? -18.289 2.859 21.375 1.00 72.81 148 VAL A CA 1
ATOM 1203 C C . VAL A 1 148 ? -18.332 3.160 19.873 1.00 72.81 148 VAL A C 1
ATOM 1205 O O . VAL A 1 148 ? -17.818 2.379 19.078 1.00 72.81 148 VAL A O 1
ATOM 1208 N N . GLU A 1 149 ? -18.880 4.314 19.477 1.00 69.25 149 GLU A N 1
ATOM 1209 C CA . GLU A 1 149 ? -18.856 4.777 18.081 1.00 69.25 149 GLU A CA 1
ATOM 1210 C C . GLU A 1 149 ? -17.433 5.070 17.590 1.00 69.25 149 GLU A C 1
ATOM 1212 O O . GLU A 1 149 ? -17.100 4.813 16.436 1.00 69.25 149 GLU A O 1
ATOM 1217 N N . ARG A 1 150 ? -16.583 5.607 18.472 1.00 70.06 150 ARG A N 1
ATOM 1218 C CA . ARG A 1 150 ? -15.205 5.982 18.132 1.00 70.06 150 ARG A CA 1
ATOM 1219 C C . ARG A 1 150 ? -14.292 4.771 18.022 1.00 70.06 150 ARG A C 1
ATOM 1221 O O . ARG A 1 150 ? -13.376 4.781 17.206 1.00 70.06 150 ARG A O 1
ATOM 1228 N N . ASP A 1 151 ? -14.529 3.756 18.846 1.00 68.50 151 ASP A N 1
ATOM 1229 C CA . ASP A 1 151 ? -13.767 2.517 18.818 1.00 68.50 151 ASP A CA 1
ATOM 1230 C C . ASP A 1 151 ? -14.648 1.321 19.262 1.00 68.50 151 ASP A C 1
ATOM 1232 O O . ASP A 1 151 ? -15.028 1.203 20.433 1.00 68.50 151 ASP A O 1
ATOM 1236 N N . PRO A 1 152 ? -14.953 0.389 18.336 1.00 68.12 152 PRO A N 1
ATOM 1237 C CA . PRO A 1 152 ? -15.765 -0.798 18.601 1.00 68.12 152 PRO A CA 1
ATOM 1238 C C . PRO A 1 152 ? -15.234 -1.744 19.682 1.00 68.12 152 PRO A C 1
ATOM 1240 O O . PRO A 1 152 ? -15.966 -2.647 20.096 1.00 68.12 152 PRO A O 1
ATOM 1243 N N . THR A 1 153 ? -13.978 -1.598 20.113 1.00 70.75 153 THR A N 1
ATOM 1244 C CA . THR A 1 153 ? -13.394 -2.402 21.197 1.00 70.75 153 THR A CA 1
ATOM 1245 C C . THR A 1 153 ? -13.942 -2.021 22.576 1.00 70.75 153 THR A C 1
ATOM 1247 O O . THR A 1 153 ? -13.921 -2.845 23.489 1.00 70.75 153 THR A O 1
ATOM 1250 N N . TYR A 1 154 ? -14.534 -0.828 22.724 1.00 73.00 154 TYR A N 1
ATOM 1251 C CA . TYR A 1 154 ? -15.209 -0.413 23.960 1.00 73.00 154 TYR A CA 1
ATOM 1252 C C . TYR A 1 154 ? -16.587 -1.061 24.154 1.00 73.00 154 TYR A C 1
ATOM 1254 O O . TYR A 1 154 ? -17.143 -0.979 25.249 1.00 73.00 154 TYR A O 1
ATOM 1262 N N . ALA A 1 155 ? -17.134 -1.720 23.125 1.00 76.56 155 ALA A N 1
ATOM 1263 C CA . ALA A 1 155 ? -18.446 -2.365 23.165 1.00 76.56 155 ALA A CA 1
ATOM 1264 C C . ALA A 1 155 ? -18.577 -3.383 24.309 1.00 76.56 155 ALA A C 1
ATOM 1266 O O . ALA A 1 155 ? -19.501 -3.296 25.113 1.00 76.56 155 ALA A O 1
ATOM 1267 N N . GLU A 1 156 ? -17.626 -4.316 24.417 1.00 78.75 156 GLU A N 1
ATOM 1268 C CA . GLU A 1 156 ? -17.657 -5.376 25.435 1.00 78.75 156 GLU A CA 1
ATOM 1269 C C . GLU A 1 156 ? -17.566 -4.799 26.853 1.00 78.75 156 GLU A C 1
ATOM 1271 O O . GLU A 1 156 ? -18.274 -5.227 27.765 1.00 78.75 156 GLU A O 1
ATOM 1276 N N . ALA A 1 157 ? -16.717 -3.788 27.039 1.00 74.31 157 ALA A N 1
ATOM 1277 C CA . ALA A 1 157 ? -16.549 -3.110 28.318 1.00 74.31 157 ALA A CA 1
ATOM 1278 C C . ALA A 1 157 ? -17.812 -2.344 28.726 1.00 74.31 157 ALA A C 1
ATOM 1280 O O . ALA A 1 157 ? -18.202 -2.357 29.893 1.00 74.31 157 ALA A O 1
ATOM 1281 N N . PHE A 1 158 ? -18.463 -1.695 27.760 1.00 81.94 158 PHE A N 1
ATOM 1282 C CA . PHE A 1 158 ? -19.732 -1.014 27.969 1.00 81.94 158 PHE A CA 1
ATOM 1283 C C . PHE A 1 158 ? -20.844 -1.998 28.356 1.00 81.94 158 PHE A C 1
ATOM 1285 O O . PHE A 1 158 ? -21.523 -1.775 29.357 1.00 81.94 158 PHE A O 1
ATOM 1292 N N . GLU A 1 159 ? -20.991 -3.113 27.630 1.00 82.56 159 GLU A N 1
ATOM 1293 C CA . GLU A 1 159 ? -21.985 -4.149 27.947 1.00 82.56 159 GLU A CA 1
ATOM 1294 C C . GLU A 1 159 ? -21.770 -4.735 29.353 1.00 82.56 159 GLU A C 1
ATOM 1296 O O . GLU A 1 159 ? -22.737 -4.942 30.089 1.00 82.56 159 GLU A O 1
ATOM 1301 N N . ARG A 1 160 ? -20.514 -4.942 29.776 1.00 78.88 160 ARG A N 1
ATOM 1302 C CA . ARG A 1 160 ? -20.199 -5.364 31.153 1.00 78.88 160 ARG A CA 1
ATOM 1303 C C . ARG A 1 160 ? -20.641 -4.329 32.189 1.00 78.88 160 ARG A C 1
ATOM 1305 O O . ARG A 1 160 ? -21.380 -4.690 33.099 1.00 78.88 160 ARG A O 1
ATOM 1312 N N . LYS A 1 161 ? -20.270 -3.051 32.024 1.00 81.00 161 LYS A N 1
ATOM 1313 C CA . LYS A 1 161 ? -20.679 -1.965 32.943 1.00 81.00 161 LYS A CA 1
ATOM 1314 C C . LYS A 1 161 ? -22.200 -1.841 33.044 1.00 81.00 161 LYS A C 1
ATOM 1316 O O . LYS A 1 161 ? -22.749 -1.625 34.122 1.00 81.00 161 LYS A O 1
ATOM 1321 N N . LEU A 1 162 ? -22.891 -2.008 31.921 1.00 84.06 162 LEU A N 1
ATOM 1322 C CA . LEU A 1 162 ? -24.345 -1.997 31.882 1.00 84.06 162 LEU A CA 1
ATOM 1323 C C . LEU A 1 162 ? -24.961 -3.182 32.641 1.00 84.06 162 LEU A C 1
ATOM 1325 O O . LEU A 1 162 ? -25.939 -3.006 33.369 1.00 84.06 162 LEU A O 1
ATOM 1329 N N . ASN A 1 163 ? -24.398 -4.382 32.498 1.00 84.81 163 ASN A N 1
ATOM 1330 C CA . ASN A 1 163 ? -24.854 -5.550 33.248 1.00 84.81 163 ASN A CA 1
ATOM 1331 C C . ASN A 1 163 ? -24.621 -5.386 34.755 1.00 84.81 163 ASN A C 1
ATOM 1333 O O . ASN A 1 163 ? -25.531 -5.676 35.526 1.00 84.81 163 ASN A O 1
ATOM 1337 N N . THR A 1 164 ? -23.470 -4.851 35.167 1.00 81.56 164 THR A N 1
ATOM 1338 C CA . THR A 1 164 ? -23.193 -4.491 36.566 1.00 81.56 164 THR A CA 1
ATOM 1339 C C . THR A 1 164 ? -24.250 -3.524 37.105 1.00 81.56 164 THR A C 1
ATOM 1341 O O . THR A 1 164 ? -24.879 -3.797 38.126 1.00 81.56 164 THR A O 1
ATOM 1344 N N . PHE A 1 165 ? -24.535 -2.439 36.379 1.00 83.69 165 PHE A N 1
ATOM 1345 C CA . PHE A 1 165 ? -25.582 -1.489 36.764 1.00 83.69 165 PHE A CA 1
ATOM 1346 C C . PHE A 1 165 ? -26.953 -2.151 36.920 1.00 83.69 165 PHE A C 1
ATOM 1348 O O . PHE A 1 165 ? -27.672 -1.902 37.887 1.00 83.69 165 PHE A O 1
ATOM 1355 N N . LYS A 1 166 ? -27.313 -3.028 35.978 1.00 85.94 166 LYS A N 1
ATOM 1356 C CA . LYS A 1 166 ? -28.566 -3.785 36.015 1.00 85.94 166 LYS A CA 1
ATOM 1357 C C . LYS A 1 166 ? -28.661 -4.673 37.257 1.00 85.94 166 LYS A C 1
ATOM 1359 O O . LYS A 1 166 ? -29.742 -4.738 37.847 1.00 85.94 166 LYS A O 1
ATOM 1364 N N . THR A 1 167 ? -27.579 -5.354 37.630 1.00 84.88 167 THR A N 1
ATOM 1365 C CA . THR A 1 167 ? -27.519 -6.192 38.835 1.00 84.88 167 THR A CA 1
ATOM 1366 C C . THR A 1 167 ? -27.738 -5.345 40.083 1.00 84.88 167 THR A C 1
ATOM 1368 O O . THR A 1 167 ? -28.699 -5.602 40.801 1.00 84.88 167 THR A O 1
ATOM 1371 N N . ILE A 1 168 ? -26.966 -4.266 40.251 1.00 82.06 168 ILE A N 1
ATOM 1372 C CA . ILE A 1 168 ? -27.052 -3.375 41.419 1.00 82.06 168 ILE A CA 1
ATOM 1373 C C . ILE A 1 168 ? -28.465 -2.800 41.575 1.00 82.06 168 ILE A C 1
ATOM 1375 O O . ILE A 1 168 ? -29.063 -2.902 42.639 1.00 82.06 168 ILE A O 1
ATOM 1379 N N . ILE A 1 169 ? -29.058 -2.248 40.508 1.00 82.50 169 ILE A N 1
ATOM 1380 C CA . ILE A 1 169 ? -30.432 -1.721 40.579 1.00 82.50 169 ILE A CA 1
ATOM 1381 C C . ILE A 1 169 ? -31.433 -2.826 40.931 1.00 82.50 169 ILE A C 1
ATOM 1383 O O . ILE A 1 169 ? -32.385 -2.580 41.665 1.00 82.50 169 ILE A O 1
ATOM 1387 N N . THR A 1 170 ? -31.245 -4.042 40.414 1.00 83.31 170 THR A N 1
ATOM 1388 C CA . THR A 1 170 ? -32.146 -5.158 40.725 1.00 83.31 170 THR A CA 1
ATOM 1389 C C . THR A 1 170 ? -32.056 -5.559 42.199 1.00 83.31 170 THR A C 1
ATOM 1391 O O . THR A 1 170 ? -33.099 -5.815 42.794 1.00 83.31 170 THR A O 1
ATOM 1394 N N . GLU A 1 171 ? -30.857 -5.585 42.780 1.00 82.12 171 GLU A N 1
ATOM 1395 C CA . GLU A 1 171 ? -30.630 -5.874 44.203 1.00 82.12 171 GLU A CA 1
ATOM 1396 C C . GLU A 1 171 ? -31.216 -4.773 45.095 1.00 82.12 171 GLU A C 1
ATOM 1398 O O . GLU A 1 171 ? -32.032 -5.066 45.963 1.00 82.12 171 GLU A O 1
ATOM 1403 N N . LEU A 1 172 ? -30.950 -3.497 44.796 1.00 80.31 172 LEU A N 1
ATOM 1404 C CA . LEU A 1 172 ? -31.501 -2.369 45.561 1.00 80.31 172 LEU A CA 1
ATOM 1405 C C . LEU A 1 172 ? -33.037 -2.318 45.521 1.00 80.31 172 LEU A C 1
ATOM 1407 O O . LEU A 1 172 ? -33.680 -1.971 46.511 1.00 80.31 172 LEU A O 1
ATOM 1411 N N . VAL A 1 173 ? -33.649 -2.686 44.387 1.00 81.31 173 VAL A N 1
ATOM 1412 C CA . VAL A 1 173 ? -35.113 -2.823 44.279 1.00 81.31 173 VAL A CA 1
ATOM 1413 C C . VAL A 1 173 ? -35.639 -3.977 45.142 1.00 81.31 173 VAL A C 1
ATOM 1415 O O . VAL A 1 173 ? -36.749 -3.874 45.661 1.00 81.31 173 VAL A O 1
ATOM 1418 N N . GLN A 1 174 ? -34.883 -5.071 45.289 1.00 81.56 174 GLN A N 1
ATOM 1419 C CA . GLN A 1 174 ? -35.266 -6.208 46.137 1.00 81.56 174 GLN A CA 1
ATOM 1420 C C . GLN A 1 174 ? -35.130 -5.895 47.629 1.00 81.56 174 GLN A C 1
ATOM 1422 O O . GLN A 1 174 ? -35.990 -6.305 48.405 1.00 81.56 174 GLN A O 1
ATOM 1427 N N . GLU A 1 175 ? -34.077 -5.176 48.015 1.00 79.62 175 GLU A N 1
ATOM 1428 C CA . GLU A 1 175 ? -33.818 -4.778 49.401 1.00 79.62 175 GLU A CA 1
ATOM 1429 C C . GLU A 1 175 ? -34.824 -3.729 49.894 1.00 79.62 175 GLU A C 1
ATOM 1431 O O . GLU A 1 175 ? -35.221 -3.757 51.053 1.00 79.62 175 GLU A O 1
ATOM 1436 N N . GLY A 1 176 ? -35.305 -2.844 49.012 1.00 69.19 176 GLY A N 1
ATOM 1437 C CA . GLY A 1 176 ? -36.424 -1.934 49.293 1.00 69.19 176 GLY A CA 1
ATOM 1438 C C . GLY A 1 176 ? -36.100 -0.735 50.195 1.00 69.19 176 GLY A C 1
ATOM 1439 O O . GLY A 1 176 ? -36.962 0.123 50.387 1.00 69.19 176 GLY A O 1
ATOM 1440 N N . ASP A 1 177 ? -34.866 -0.633 50.691 1.00 66.50 177 ASP A N 1
ATOM 1441 C CA . ASP A 1 177 ? -34.434 0.387 51.657 1.00 66.50 177 ASP A CA 1
ATOM 1442 C C . ASP A 1 177 ? -33.922 1.695 51.015 1.00 66.50 177 ASP A C 1
ATOM 1444 O O . ASP A 1 177 ? -33.569 2.646 51.718 1.00 66.50 177 ASP A O 1
ATOM 1448 N N . TYR A 1 178 ? -33.910 1.787 49.679 1.00 72.31 178 TYR A N 1
ATOM 1449 C CA . TYR A 1 178 ? -33.313 2.908 48.943 1.00 72.31 178 TYR A CA 1
ATOM 1450 C C . TYR A 1 178 ? -34.324 3.699 48.100 1.00 72.31 178 TYR A C 1
ATOM 1452 O O . TYR A 1 178 ? -35.125 3.139 47.349 1.00 72.31 178 TYR A O 1
ATOM 1460 N N . ASP A 1 179 ? -34.246 5.034 48.165 1.00 76.81 179 ASP A N 1
ATOM 1461 C CA . ASP A 1 179 ? -35.006 5.921 47.278 1.00 76.81 179 ASP A CA 1
ATOM 1462 C C . ASP A 1 179 ? -34.366 5.980 45.882 1.00 76.81 179 ASP A C 1
ATOM 1464 O O . ASP A 1 179 ? -33.346 6.634 45.661 1.00 76.81 179 ASP A O 1
ATOM 1468 N N . LEU A 1 180 ? -35.001 5.309 44.921 1.00 81.50 180 LEU A N 1
ATOM 1469 C CA . LEU A 1 180 ? -34.568 5.256 43.522 1.00 81.50 180 LEU A CA 1
ATOM 1470 C C . LEU A 1 180 ? -35.272 6.291 42.623 1.00 81.50 180 LEU A C 1
ATOM 1472 O O . LEU A 1 180 ? -35.148 6.225 41.398 1.00 81.50 180 LEU A O 1
ATOM 1476 N N . SER A 1 181 ? -36.015 7.251 43.186 1.00 81.25 181 SER A N 1
ATOM 1477 C CA . SER A 1 181 ? -36.803 8.226 42.413 1.00 81.25 181 SER A CA 1
ATOM 1478 C C . SER A 1 181 ? -35.951 9.096 41.477 1.00 81.25 181 SER A C 1
ATOM 1480 O O . SER A 1 181 ? -36.317 9.292 40.315 1.00 81.25 181 SER A O 1
ATOM 1482 N N . THR A 1 182 ? -34.789 9.560 41.943 1.00 81.19 182 THR A N 1
ATOM 1483 C CA . THR A 1 182 ? -33.829 10.334 41.137 1.00 81.19 182 THR A CA 1
ATOM 1484 C C . THR A 1 182 ? -33.285 9.509 39.972 1.00 81.19 182 THR A C 1
ATOM 1486 O O . THR A 1 182 ? -33.322 9.959 38.829 1.00 81.19 182 THR A O 1
ATOM 1489 N N . ILE A 1 183 ? -32.866 8.269 40.240 1.00 83.50 183 ILE A N 1
ATOM 1490 C CA . ILE A 1 183 ? -32.356 7.348 39.216 1.00 83.50 183 ILE A CA 1
ATOM 1491 C C . ILE A 1 183 ? -33.428 7.044 38.173 1.00 83.50 183 ILE A C 1
ATOM 1493 O O . ILE A 1 183 ? -33.147 7.049 36.978 1.00 83.50 183 ILE A O 1
ATOM 1497 N N . ARG A 1 184 ? -34.679 6.847 38.604 1.00 86.19 184 ARG A N 1
ATOM 1498 C CA . ARG A 1 184 ? -35.816 6.641 37.703 1.00 86.19 184 ARG A CA 1
ATOM 1499 C C . ARG A 1 184 ? -35.993 7.817 36.736 1.00 86.19 184 ARG A C 1
ATOM 1501 O O . ARG A 1 184 ? -36.185 7.600 35.543 1.00 86.19 184 ARG A O 1
ATOM 1508 N N . LEU A 1 185 ? -35.929 9.055 37.232 1.00 85.38 185 LEU A N 1
ATOM 1509 C CA . LEU A 1 185 ? -36.054 10.253 36.391 1.00 85.38 185 LEU A CA 1
ATOM 1510 C C . LEU A 1 185 ? -34.900 10.377 35.390 1.00 85.38 185 LEU A C 1
ATOM 1512 O O . LEU A 1 185 ? -35.127 10.717 34.229 1.00 85.38 185 LEU A O 1
ATOM 1516 N N . GLU A 1 186 ? -33.675 10.074 35.813 1.00 85.62 186 GLU A N 1
ATOM 1517 C CA . GLU A 1 186 ? -32.510 10.108 34.927 1.00 85.62 186 GLU A CA 1
ATOM 1518 C C . GLU A 1 186 ? -32.549 9.013 33.861 1.00 85.62 186 GLU A C 1
ATOM 1520 O O . GLU A 1 186 ? -32.295 9.304 32.692 1.00 85.62 186 GLU A O 1
ATOM 1525 N N . MET A 1 187 ? -32.929 7.782 34.223 1.00 87.31 187 MET A N 1
ATOM 1526 C CA . MET A 1 187 ? -33.130 6.692 33.263 1.00 87.31 187 MET A CA 1
ATOM 1527 C C . MET A 1 187 ? -34.163 7.079 32.198 1.00 87.31 187 MET A C 1
ATOM 1529 O O . MET A 1 187 ? -33.912 6.890 31.010 1.00 87.31 187 MET A O 1
ATOM 1533 N N . ASP A 1 188 ? -35.298 7.659 32.604 1.00 87.19 188 ASP A N 1
ATOM 1534 C CA . ASP A 1 188 ? -36.349 8.108 31.680 1.00 87.19 188 ASP A CA 1
ATOM 1535 C C . ASP A 1 188 ? -35.859 9.241 30.754 1.00 87.19 188 ASP A C 1
ATOM 1537 O O . ASP A 1 188 ? -36.168 9.267 29.560 1.00 87.19 188 ASP A O 1
ATOM 1541 N N . SER A 1 189 ? -35.036 10.158 31.273 1.00 88.56 189 SER A N 1
ATOM 1542 C CA . SER A 1 189 ? -34.403 11.217 30.476 1.00 88.56 189 SER A CA 1
ATOM 1543 C C . SER A 1 189 ? -33.417 10.657 29.443 1.00 88.56 189 SER A C 1
ATOM 1545 O O . SER A 1 189 ? -33.487 11.012 28.264 1.00 88.56 189 SER A O 1
ATOM 1547 N N . ILE A 1 190 ? -32.523 9.757 29.864 1.00 87.12 190 ILE A N 1
ATOM 1548 C CA . ILE A 1 190 ? -31.512 9.131 28.998 1.00 87.12 190 ILE A CA 1
ATOM 1549 C C . ILE A 1 190 ? -32.179 8.284 27.914 1.00 87.12 190 ILE A C 1
ATOM 1551 O O . ILE A 1 190 ? -31.791 8.364 26.752 1.00 87.12 190 ILE A O 1
ATOM 1555 N N . LEU A 1 191 ? -33.228 7.531 28.254 1.00 88.94 191 LEU A N 1
ATOM 1556 C CA . LEU A 1 191 ? -33.991 6.744 27.285 1.00 88.94 191 LEU A CA 1
ATOM 1557 C C . LEU A 1 191 ? -34.609 7.597 26.186 1.00 88.94 191 LEU A C 1
ATOM 1559 O O . LEU A 1 191 ? -34.533 7.237 25.012 1.00 88.94 191 LEU A O 1
ATOM 1563 N N . LYS A 1 192 ? -35.211 8.736 26.547 1.00 88.69 192 LYS A N 1
ATOM 1564 C CA . LYS A 1 192 ? -35.770 9.663 25.557 1.00 88.69 192 LYS A CA 1
ATOM 1565 C C . LYS A 1 192 ? -34.679 10.152 24.617 1.00 88.69 192 LYS A C 1
ATOM 1567 O O . LYS A 1 192 ? -34.858 10.077 23.405 1.00 88.69 192 LYS A O 1
ATOM 1572 N N . GLN A 1 193 ? -33.550 10.600 25.162 1.00 87.31 193 GLN A N 1
ATOM 1573 C CA . GLN A 1 193 ? -32.426 11.083 24.364 1.00 87.31 193 GLN A CA 1
ATOM 1574 C C . GLN A 1 193 ? -31.860 9.992 23.440 1.00 87.31 193 GLN A C 1
ATOM 1576 O O . GLN A 1 193 ? -31.669 10.242 22.251 1.00 87.31 193 GLN A O 1
ATOM 1581 N N . ASN A 1 194 ? -31.661 8.778 23.954 1.00 87.25 194 ASN A N 1
ATOM 1582 C CA . ASN A 1 194 ? -31.139 7.663 23.169 1.00 87.25 194 ASN A CA 1
ATOM 1583 C C . ASN A 1 194 ? -32.096 7.227 22.067 1.00 87.25 194 ASN A C 1
ATOM 1585 O O . ASN A 1 194 ? -31.653 7.036 20.945 1.00 87.25 194 ASN A O 1
ATOM 1589 N N . ARG A 1 195 ? -33.406 7.145 22.326 1.00 87.94 195 ARG A N 1
ATOM 1590 C CA . ARG A 1 195 ? -34.391 6.800 21.287 1.00 87.94 195 ARG A CA 1
ATOM 1591 C C . ARG A 1 195 ? -34.393 7.802 20.131 1.00 87.94 195 ARG A C 1
ATOM 1593 O O . ARG A 1 195 ? -34.507 7.393 18.979 1.00 87.94 195 ARG A O 1
ATOM 1600 N N . TYR A 1 196 ? -34.240 9.099 20.417 1.00 86.81 196 TYR A N 1
ATOM 1601 C CA . TYR A 1 196 ? -34.061 10.100 19.359 1.00 86.81 196 TYR A CA 1
ATOM 1602 C C . TYR A 1 196 ? -32.780 9.853 18.558 1.00 86.81 196 TYR A C 1
ATOM 1604 O O . TYR A 1 196 ? -32.803 9.935 17.331 1.00 86.81 196 TYR A O 1
ATOM 1612 N N . GLN A 1 197 ? -31.680 9.521 19.234 1.00 85.50 197 GLN A N 1
ATOM 1613 C CA . GLN A 1 197 ? -30.415 9.240 18.564 1.00 85.50 197 GLN A CA 1
ATOM 1614 C C . GLN A 1 197 ? -30.464 7.948 17.736 1.00 85.50 197 GLN A C 1
ATOM 1616 O O . GLN A 1 197 ? -29.970 7.941 16.620 1.00 85.50 197 GLN A O 1
ATOM 1621 N N . GLU A 1 198 ? -31.097 6.883 18.228 1.00 88.81 198 GLU A N 1
ATOM 1622 C CA . GLU A 1 198 ? -31.262 5.609 17.515 1.00 88.81 198 GLU A CA 1
ATOM 1623 C C . GLU A 1 198 ? -32.052 5.770 16.213 1.00 88.81 198 GLU A C 1
ATOM 1625 O O . GLU A 1 198 ? -31.725 5.135 15.211 1.00 88.81 198 GLU A O 1
ATOM 1630 N N . LEU A 1 199 ? -33.090 6.613 16.221 1.00 87.44 199 LEU A N 1
ATOM 1631 C CA . LEU A 1 199 ? -33.858 6.944 15.019 1.00 87.44 199 LEU A CA 1
ATOM 1632 C C . LEU A 1 199 ? -32.990 7.683 13.996 1.00 87.44 199 LEU A C 1
ATOM 1634 O O . LEU A 1 199 ? -32.933 7.265 12.843 1.00 87.44 199 LEU A O 1
ATOM 1638 N N . ASN A 1 200 ? -32.261 8.713 14.434 1.00 86.69 200 ASN A N 1
ATOM 1639 C CA . ASN A 1 200 ? -31.345 9.449 13.562 1.00 86.69 200 ASN A CA 1
ATOM 1640 C C . ASN A 1 200 ? -30.233 8.544 13.010 1.00 86.69 200 ASN A C 1
ATOM 1642 O O . ASN A 1 200 ? -29.952 8.577 11.818 1.00 86.69 200 ASN A O 1
ATOM 1646 N N . ASP A 1 201 ? -29.630 7.703 13.855 1.00 86.50 201 ASP A N 1
ATOM 1647 C CA . ASP A 1 201 ? -28.554 6.795 13.457 1.00 86.50 201 ASP A CA 1
ATOM 1648 C C . ASP A 1 201 ? -29.063 5.757 12.435 1.00 86.50 201 ASP A C 1
ATOM 1650 O O . ASP A 1 201 ? -28.349 5.434 11.486 1.00 86.50 201 ASP A O 1
ATOM 1654 N N . ARG A 1 202 ? -30.307 5.263 12.566 1.00 89.00 202 ARG A N 1
ATOM 1655 C CA . ARG A 1 202 ? -30.942 4.382 11.563 1.00 89.00 202 ARG A CA 1
ATOM 1656 C C . ARG A 1 202 ? -31.118 5.067 10.213 1.00 89.00 202 ARG A C 1
ATOM 1658 O O . ARG A 1 202 ? -30.761 4.476 9.191 1.00 89.00 202 ARG A O 1
ATOM 1665 N N . ASP A 1 203 ? -31.662 6.280 10.220 1.00 88.56 203 ASP A N 1
ATOM 1666 C CA . ASP A 1 203 ? -31.908 7.050 9.000 1.00 88.56 203 ASP A CA 1
ATOM 1667 C C . ASP A 1 203 ? -30.583 7.402 8.304 1.00 88.56 203 ASP A C 1
ATOM 1669 O O . ASP A 1 203 ? -30.446 7.197 7.095 1.00 88.56 203 ASP A O 1
ATOM 1673 N N . ASP A 1 204 ? -29.573 7.822 9.073 1.00 85.38 204 ASP A N 1
ATOM 1674 C CA . ASP A 1 204 ? -28.222 8.101 8.586 1.00 85.38 204 ASP A CA 1
ATOM 1675 C C . ASP A 1 204 ? -27.586 6.860 7.947 1.00 85.38 204 ASP A C 1
ATOM 1677 O O . ASP A 1 204 ? -27.096 6.924 6.817 1.00 85.38 204 ASP A O 1
ATOM 1681 N N . ILE A 1 205 ? -27.583 5.717 8.646 1.00 87.12 205 ILE A N 1
ATOM 1682 C CA . ILE A 1 205 ? -26.993 4.476 8.125 1.00 87.12 205 ILE A CA 1
ATOM 1683 C C . ILE A 1 205 ? -27.660 4.092 6.803 1.00 87.12 205 ILE A C 1
ATOM 1685 O O . ILE A 1 205 ? -26.947 3.808 5.840 1.00 87.12 205 ILE A O 1
ATOM 1689 N N . SER A 1 206 ? -28.996 4.119 6.731 1.00 87.38 206 SER A N 1
ATOM 1690 C CA . SER A 1 206 ? -29.727 3.800 5.499 1.00 87.38 206 SER A CA 1
ATOM 1691 C C . SER A 1 206 ? -29.344 4.750 4.364 1.00 87.38 206 SER A C 1
ATOM 1693 O O . SER A 1 206 ? -28.954 4.301 3.289 1.00 87.38 206 SER A O 1
ATOM 169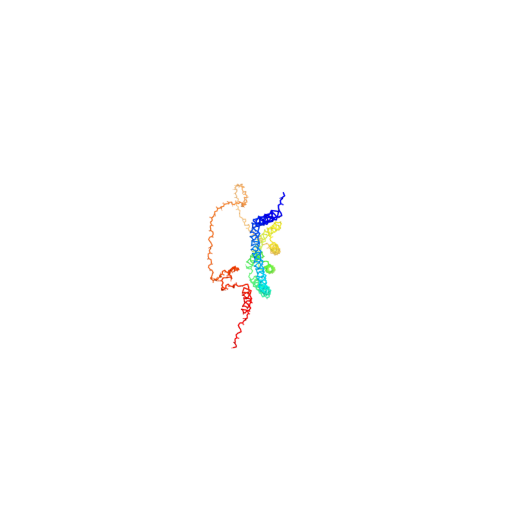5 N N . PHE A 1 207 ? -29.386 6.061 4.617 1.00 87.38 207 PHE A N 1
ATOM 1696 C CA . PHE A 1 207 ? -29.100 7.083 3.614 1.00 87.38 207 PHE A CA 1
ATOM 1697 C C . PHE A 1 207 ? -27.681 6.962 3.044 1.00 87.38 207 PHE A C 1
ATOM 1699 O O . PHE A 1 207 ? -27.488 6.927 1.827 1.00 87.38 207 PHE A O 1
ATOM 1706 N N . PHE A 1 208 ? -26.670 6.873 3.910 1.00 84.19 208 PHE A N 1
ATOM 1707 C CA . PHE A 1 208 ? -25.272 6.835 3.478 1.00 84.19 208 PHE A CA 1
ATOM 1708 C C . PHE A 1 208 ? -24.880 5.500 2.829 1.00 84.19 208 PHE A C 1
ATOM 1710 O O . PHE A 1 208 ? -23.994 5.487 1.966 1.00 84.19 208 PHE A O 1
ATOM 1717 N N . LYS A 1 209 ? -25.536 4.397 3.215 1.00 84.88 209 LYS A N 1
ATOM 1718 C CA . LYS A 1 209 ? -25.371 3.072 2.598 1.00 84.88 209 LYS A CA 1
ATOM 1719 C C . LYS A 1 209 ? -25.924 3.058 1.174 1.00 84.88 209 LYS A C 1
ATOM 1721 O O . LYS A 1 209 ? -25.223 2.610 0.270 1.00 84.88 209 LYS A O 1
ATOM 1726 N N . ASP A 1 210 ? -27.107 3.632 0.963 1.00 84.19 210 ASP A N 1
ATOM 1727 C CA . ASP A 1 210 ? -27.740 3.723 -0.358 1.00 84.19 210 ASP A CA 1
ATOM 1728 C C . ASP A 1 210 ? -27.018 4.715 -1.286 1.00 84.19 210 ASP A C 1
ATOM 1730 O O . ASP A 1 210 ? -26.906 4.485 -2.491 1.00 84.19 210 ASP A O 1
ATOM 1734 N N . ALA A 1 211 ? -26.472 5.802 -0.732 1.00 83.69 211 ALA A N 1
ATOM 1735 C CA . ALA A 1 211 ? -25.729 6.814 -1.485 1.00 83.69 211 ALA A CA 1
ATOM 1736 C C . ALA A 1 211 ? -24.269 6.424 -1.804 1.00 83.69 211 ALA A C 1
ATOM 1738 O O . ALA A 1 211 ? -23.603 7.128 -2.565 1.00 83.69 211 ALA A O 1
ATOM 1739 N N . GLY A 1 212 ? -23.740 5.343 -1.217 1.00 82.50 212 GLY A N 1
ATOM 1740 C CA . GLY A 1 212 ? -22.338 4.932 -1.384 1.00 82.50 212 GLY A CA 1
ATOM 1741 C C . GLY A 1 212 ? -21.322 5.937 -0.821 1.00 82.50 212 GLY A C 1
ATOM 1742 O O . GLY A 1 212 ? -20.197 6.022 -1.312 1.00 82.50 212 GLY A O 1
ATOM 1743 N N . MET A 1 213 ? -21.725 6.728 0.178 1.00 81.00 213 MET A N 1
ATOM 1744 C CA . MET A 1 213 ? -20.954 7.862 0.712 1.00 81.00 213 MET A CA 1
ATOM 1745 C C . MET A 1 213 ? -20.178 7.543 2.002 1.00 81.00 213 MET A C 1
ATOM 1747 O O . MET A 1 213 ? -19.417 8.388 2.466 1.00 81.00 213 MET A O 1
ATOM 1751 N N . MET A 1 214 ? -20.339 6.342 2.568 1.00 83.81 214 MET A N 1
ATOM 1752 C CA . MET A 1 214 ? -19.528 5.830 3.683 1.00 83.81 214 MET A CA 1
ATOM 1753 C C . MET A 1 214 ? -18.771 4.567 3.278 1.00 83.81 214 MET A C 1
ATOM 1755 O O . MET A 1 214 ? -19.251 3.751 2.489 1.00 83.81 214 MET A O 1
ATOM 1759 N N . SER A 1 215 ? -17.589 4.380 3.860 1.00 85.38 215 SER A N 1
ATOM 1760 C CA . SER A 1 215 ? -16.851 3.127 3.734 1.00 85.38 215 SER A CA 1
ATOM 1761 C C . SER A 1 215 ? -17.550 1.992 4.491 1.00 85.38 215 SER A C 1
ATOM 1763 O O . SER A 1 215 ? -18.245 2.209 5.483 1.00 85.38 215 SER A O 1
ATOM 1765 N N . ALA A 1 216 ? -17.310 0.746 4.069 1.00 84.12 216 ALA A N 1
ATOM 1766 C CA . ALA A 1 216 ? -17.874 -0.434 4.731 1.00 84.12 216 ALA A CA 1
ATOM 1767 C C . ALA A 1 216 ? -17.526 -0.505 6.233 1.00 84.12 216 ALA A C 1
ATOM 1769 O O . ALA A 1 216 ? -18.359 -0.916 7.033 1.00 84.12 216 ALA A O 1
ATOM 1770 N N . LYS A 1 217 ? -16.328 -0.045 6.621 1.00 83.25 217 LYS A N 1
ATOM 1771 C CA . LYS A 1 217 ? -15.892 -0.004 8.027 1.00 83.25 217 LYS A CA 1
ATOM 1772 C C . LYS A 1 217 ? -16.659 1.027 8.857 1.00 83.25 217 LYS A C 1
ATOM 1774 O O . LYS A 1 217 ? -16.944 0.777 10.021 1.00 83.25 217 LYS A O 1
ATOM 1779 N N . GLU A 1 218 ? -16.978 2.182 8.276 1.00 82.56 218 GLU A N 1
ATOM 1780 C CA . GLU A 1 218 ? -17.762 3.220 8.958 1.00 82.56 218 GLU A CA 1
ATOM 1781 C C . GLU A 1 218 ? -19.216 2.779 9.144 1.00 82.56 218 GLU A C 1
ATOM 1783 O O . GLU A 1 218 ? -19.793 3.003 10.206 1.00 82.56 218 GLU A O 1
ATOM 1788 N N . ILE A 1 219 ? -19.782 2.092 8.145 1.00 84.44 219 ILE A N 1
ATOM 1789 C CA . ILE A 1 219 ? -21.117 1.490 8.239 1.00 84.44 219 ILE A CA 1
ATOM 1790 C C . ILE A 1 219 ? -21.144 0.439 9.355 1.00 84.44 219 ILE A C 1
ATOM 1792 O O . ILE A 1 219 ? -22.005 0.510 10.225 1.00 84.44 219 ILE A O 1
ATOM 1796 N N . GLU A 1 220 ? -20.175 -0.480 9.381 1.00 84.44 220 GLU A N 1
ATOM 1797 C CA . GLU A 1 220 ? -20.076 -1.529 10.405 1.00 84.44 220 GLU A CA 1
ATOM 1798 C C . GLU A 1 220 ? -19.960 -0.948 11.827 1.00 84.44 220 GLU A C 1
ATOM 1800 O O . GLU A 1 220 ? -20.637 -1.404 12.750 1.00 84.44 220 GLU A O 1
ATOM 1805 N N . ALA A 1 221 ? -19.153 0.102 12.015 1.00 82.38 221 ALA A N 1
ATOM 1806 C CA . ALA A 1 221 ? -19.014 0.770 13.309 1.00 82.38 221 ALA A CA 1
ATOM 1807 C C . ALA A 1 221 ? -20.326 1.435 13.770 1.00 82.38 221 ALA A C 1
ATOM 1809 O O . ALA A 1 221 ? -20.716 1.288 14.933 1.00 82.38 221 ALA A O 1
ATOM 1810 N N . LYS A 1 222 ? -21.034 2.124 12.863 1.00 85.25 222 LYS A N 1
ATOM 1811 C CA . LYS A 1 222 ? -22.329 2.753 13.168 1.00 85.25 222 LYS A CA 1
ATOM 1812 C C . LYS A 1 222 ? -23.431 1.726 13.439 1.00 85.25 222 LYS A C 1
ATOM 1814 O O . LYS A 1 222 ? -24.180 1.893 14.399 1.00 85.25 222 LYS A O 1
ATOM 1819 N N . GLU A 1 223 ? -23.507 0.649 12.655 1.00 88.06 223 GLU A N 1
ATOM 1820 C CA . GLU A 1 223 ? -24.457 -0.452 12.879 1.00 88.06 223 GLU A CA 1
ATOM 1821 C C . GLU A 1 223 ? -24.228 -1.098 14.259 1.00 88.06 223 GLU A C 1
ATOM 1823 O O . GLU A 1 223 ? -25.182 -1.308 15.010 1.00 88.06 223 GLU A O 1
ATOM 1828 N N . LYS A 1 224 ? -22.966 -1.313 14.653 1.00 84.81 224 LYS A N 1
ATOM 1829 C CA . LYS A 1 224 ? -22.622 -1.871 15.970 1.00 84.81 224 LYS A CA 1
ATOM 1830 C C . LYS A 1 224 ? -22.967 -0.931 17.131 1.00 84.81 224 LYS A C 1
ATOM 1832 O O . LYS A 1 224 ? -23.481 -1.383 18.154 1.00 84.81 224 LYS A O 1
ATOM 1837 N N . LYS A 1 225 ? -22.730 0.378 16.988 1.00 86.06 225 LYS A N 1
ATOM 1838 C CA . LYS A 1 225 ? -23.163 1.384 17.977 1.00 86.06 225 LYS A CA 1
ATOM 1839 C C . LYS A 1 225 ? -24.685 1.360 18.152 1.00 86.06 225 LYS A C 1
ATOM 1841 O O . LYS A 1 225 ? -25.165 1.334 19.285 1.00 86.06 225 LYS A O 1
ATOM 1846 N N . LEU A 1 226 ? -25.431 1.333 17.046 1.00 89.38 226 LEU A N 1
ATOM 1847 C CA . LEU A 1 226 ? -26.891 1.271 17.062 1.00 89.38 226 LEU A CA 1
ATOM 1848 C C . LEU A 1 226 ? -27.393 0.004 17.773 1.00 89.38 226 LEU A C 1
ATOM 1850 O O . LEU A 1 226 ? -28.290 0.092 18.609 1.00 89.38 226 LEU A O 1
ATOM 1854 N N . GLU A 1 227 ? -26.796 -1.158 17.496 1.00 89.62 227 GLU A N 1
ATOM 1855 C CA . GLU A 1 227 ? -27.129 -2.416 18.180 1.00 89.62 227 GLU A CA 1
ATOM 1856 C C . GLU A 1 227 ? -26.972 -2.294 19.706 1.00 89.62 227 GLU A C 1
ATOM 1858 O O . GLU A 1 227 ? -27.865 -2.672 20.469 1.00 89.62 227 GLU A O 1
ATOM 1863 N N . ILE A 1 228 ? -25.853 -1.724 20.158 1.00 86.31 228 ILE A N 1
ATOM 1864 C CA . ILE A 1 228 ? -25.544 -1.557 21.583 1.00 86.31 228 ILE A CA 1
ATOM 1865 C C . ILE A 1 228 ? -26.469 -0.528 22.237 1.00 86.31 228 ILE A C 1
ATOM 1867 O O . ILE A 1 228 ? -26.917 -0.750 23.363 1.00 86.31 228 ILE A O 1
ATOM 1871 N N . SER A 1 229 ? -26.812 0.557 21.536 1.00 87.50 229 SER A N 1
ATOM 1872 C CA . SER A 1 229 ? -27.793 1.537 22.018 1.00 87.50 229 SER A CA 1
ATOM 1873 C C . SER A 1 229 ? -29.157 0.890 22.250 1.00 87.50 229 SER A C 1
ATOM 1875 O O . SER A 1 229 ? -29.729 1.041 23.326 1.00 87.50 229 SER A O 1
ATOM 1877 N N . ILE A 1 230 ? -29.632 0.073 21.303 1.00 89.69 230 ILE A N 1
ATOM 1878 C CA . ILE A 1 230 ? -30.915 -0.632 21.431 1.00 89.69 230 ILE A CA 1
ATOM 1879 C C . ILE A 1 230 ? -30.900 -1.571 22.647 1.00 89.69 230 ILE A C 1
ATOM 1881 O O . ILE A 1 230 ? -31.863 -1.604 23.417 1.00 89.69 230 ILE A O 1
ATOM 1885 N N . LYS A 1 231 ? -29.802 -2.314 22.863 1.00 88.75 231 LYS A N 1
ATOM 1886 C CA . LYS A 1 231 ? -29.633 -3.155 24.064 1.00 88.75 231 LYS A CA 1
ATOM 1887 C C . LYS A 1 231 ? -29.646 -2.322 25.348 1.00 88.75 231 LYS A C 1
ATOM 1889 O O . LYS A 1 231 ? -30.280 -2.724 26.325 1.00 88.75 231 LYS A O 1
ATOM 1894 N N . PHE A 1 232 ? -28.971 -1.172 25.348 1.00 88.81 232 PHE A N 1
ATOM 1895 C CA . PHE A 1 232 ? -28.945 -0.249 26.482 1.00 88.81 232 PHE A CA 1
ATOM 1896 C C . PHE A 1 232 ? -30.343 0.250 26.835 1.00 88.81 232 PHE A C 1
ATOM 1898 O O . PHE A 1 232 ? -30.770 0.116 27.984 1.00 88.81 232 PHE A O 1
ATOM 1905 N N . SER A 1 233 ? -31.083 0.722 25.834 1.00 90.50 233 SER A N 1
ATOM 1906 C CA . SER A 1 233 ? -32.459 1.184 25.986 1.00 90.50 233 SER A CA 1
ATOM 1907 C C . SER A 1 233 ? -33.375 0.076 26.524 1.00 90.50 233 SER A C 1
ATOM 1909 O O . SER A 1 233 ? -34.085 0.278 27.508 1.00 90.50 233 SER A O 1
ATOM 1911 N N . ALA A 1 234 ? -33.286 -1.142 25.979 1.00 89.75 234 ALA A N 1
ATOM 1912 C CA . ALA A 1 234 ? -34.083 -2.277 26.450 1.00 89.75 234 ALA A CA 1
ATOM 1913 C C . ALA A 1 234 ? -33.814 -2.635 27.926 1.00 89.75 234 ALA A C 1
ATOM 1915 O O . ALA A 1 234 ? -34.740 -2.968 28.670 1.00 89.75 234 ALA A O 1
ATOM 1916 N N . ILE A 1 235 ? -32.554 -2.558 28.371 1.00 88.38 235 ILE A N 1
ATOM 1917 C CA . ILE A 1 235 ? -32.192 -2.822 29.770 1.00 88.38 235 ILE A CA 1
ATOM 1918 C C . ILE A 1 235 ? -32.756 -1.740 30.692 1.00 88.38 235 ILE A C 1
ATOM 1920 O O . ILE A 1 235 ? -33.369 -2.082 31.705 1.00 88.38 235 ILE A O 1
ATOM 1924 N N . LEU A 1 236 ? -32.597 -0.459 30.345 1.00 89.12 236 LEU A N 1
ATOM 1925 C CA . LEU A 1 236 ? -33.132 0.641 31.151 1.00 89.12 236 LEU A CA 1
ATOM 1926 C C . LEU A 1 236 ? -34.662 0.587 31.254 1.00 89.12 236 LEU A C 1
ATOM 1928 O O . LEU A 1 236 ? -35.202 0.781 32.339 1.00 89.12 236 LEU A O 1
ATOM 1932 N N . GLU A 1 237 ? -35.365 0.255 30.170 1.00 89.81 237 GLU A N 1
ATOM 1933 C CA . GLU A 1 237 ? -36.824 0.076 30.180 1.00 89.81 237 GLU A CA 1
ATOM 1934 C C . GLU A 1 237 ? -37.259 -1.052 31.119 1.00 89.81 237 GLU A C 1
ATOM 1936 O O . GLU A 1 237 ? -38.186 -0.888 31.917 1.00 89.81 237 GLU A O 1
ATOM 1941 N N . GLY A 1 238 ? -36.551 -2.185 31.076 1.00 88.38 238 GLY A N 1
ATOM 1942 C CA . GLY A 1 238 ? -36.804 -3.308 31.975 1.00 88.38 238 GLY A CA 1
ATOM 1943 C C . GLY A 1 238 ? -36.554 -2.977 33.450 1.00 88.38 238 GLY A C 1
ATOM 1944 O O . GLY A 1 238 ? -37.241 -3.516 34.316 1.00 88.38 238 GLY A O 1
ATOM 1945 N N . LEU A 1 239 ? -35.593 -2.096 33.748 1.00 87.38 239 LEU A N 1
ATOM 1946 C CA . LEU A 1 239 ? -35.329 -1.612 35.108 1.00 87.38 239 LEU A CA 1
ATOM 1947 C C . LEU A 1 239 ? -36.383 -0.596 35.562 1.00 87.38 239 LEU A C 1
ATOM 1949 O O . LEU A 1 239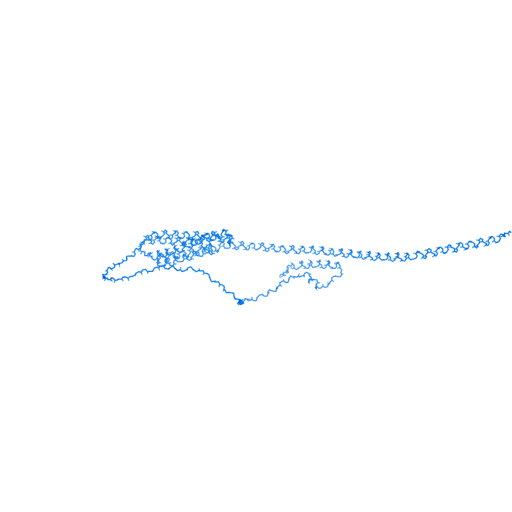 ? -36.921 -0.732 36.659 1.00 87.38 239 LEU A O 1
ATOM 1953 N N . LEU A 1 240 ? -36.745 0.365 34.709 1.00 87.44 240 LEU A N 1
ATOM 1954 C CA . LEU A 1 240 ? -37.786 1.356 34.995 1.00 87.44 240 LEU A CA 1
ATOM 1955 C C . LEU A 1 240 ? -39.132 0.718 35.334 1.00 87.44 240 LEU A C 1
ATOM 1957 O O . LEU A 1 240 ? -39.819 1.194 36.234 1.00 87.44 240 LEU A O 1
ATOM 1961 N N . ALA A 1 241 ? -39.496 -0.370 34.651 1.00 85.81 241 ALA A N 1
ATOM 1962 C CA . ALA A 1 241 ? -40.727 -1.107 34.928 1.00 85.81 241 ALA A CA 1
ATOM 1963 C C . ALA A 1 241 ? -40.764 -1.722 36.341 1.00 85.81 241 ALA A C 1
ATOM 1965 O O . ALA A 1 241 ? -41.845 -1.980 36.868 1.00 85.81 241 ALA A O 1
ATOM 1966 N N . LYS A 1 242 ? -39.597 -1.959 36.955 1.00 85.00 242 LYS A N 1
ATOM 1967 C CA . LYS A 1 242 ? -39.467 -2.528 38.304 1.00 85.00 242 LYS A CA 1
ATOM 1968 C C . LYS A 1 242 ? -39.406 -1.467 39.402 1.00 85.00 242 LYS A C 1
ATOM 1970 O O . LYS A 1 242 ? -39.687 -1.795 40.549 1.00 85.00 242 LYS A O 1
ATOM 1975 N N . ILE A 1 243 ? -39.053 -0.222 39.072 1.00 82.50 243 ILE A N 1
ATOM 1976 C CA . ILE A 1 243 ? -38.983 0.879 40.038 1.00 82.50 243 ILE A CA 1
ATOM 1977 C C . ILE A 1 243 ? -40.359 1.569 40.097 1.00 82.50 243 ILE A C 1
ATOM 1979 O O . ILE A 1 243 ? -40.755 2.227 39.126 1.00 82.50 243 ILE A O 1
ATOM 1983 N N . PRO A 1 244 ? -41.109 1.445 41.210 1.00 69.38 244 PRO A N 1
ATOM 1984 C CA . PRO A 1 244 ? -42.457 1.987 41.306 1.00 69.38 244 PRO A CA 1
ATOM 1985 C C . PRO A 1 244 ? -42.471 3.510 41.152 1.00 69.38 244 PRO A C 1
ATOM 1987 O O . PRO A 1 244 ? -41.618 4.239 41.660 1.00 69.38 244 PRO A O 1
ATOM 1990 N N . GLU A 1 245 ? -43.479 4.006 40.440 1.00 66.69 245 GLU A N 1
ATOM 1991 C CA . GLU A 1 245 ? -43.685 5.433 40.246 1.00 66.69 245 GLU A CA 1
ATOM 1992 C C . GLU A 1 245 ? -44.198 6.059 41.547 1.00 66.69 245 GLU A C 1
ATOM 1994 O O . GLU A 1 245 ? -45.354 5.865 41.933 1.00 66.69 245 GLU A O 1
ATOM 1999 N N . GLN A 1 246 ? -43.353 6.822 42.244 1.00 57.25 246 GLN A N 1
ATOM 2000 C CA . GLN A 1 246 ? -43.837 7.632 43.355 1.00 57.25 246 GLN A CA 1
ATOM 2001 C C . GLN A 1 246 ? -44.722 8.753 42.803 1.00 57.25 246 GLN A C 1
ATOM 2003 O O . GLN A 1 246 ? -44.247 9.765 42.282 1.00 57.25 246 GLN A O 1
ATOM 2008 N N . LYS A 1 247 ? -46.042 8.581 42.920 1.00 44.16 247 LYS A N 1
ATOM 2009 C CA . LYS A 1 247 ? -46.995 9.671 42.708 1.00 44.16 247 LYS A CA 1
ATOM 2010 C C . LYS A 1 247 ? -46.706 10.741 43.757 1.00 44.16 247 LYS A C 1
ATOM 2012 O O . LYS A 1 247 ? -46.990 10.535 44.935 1.00 44.16 247 LYS A O 1
ATOM 2017 N N . LYS A 1 248 ? -46.177 11.897 43.344 1.00 41.03 248 LYS A N 1
ATOM 2018 C CA . LYS A 1 248 ? -46.193 13.098 44.187 1.00 41.03 248 LYS A CA 1
ATOM 2019 C C . LYS A 1 248 ? -47.642 13.350 44.604 1.00 41.03 248 LYS A C 1
ATOM 2021 O O . LYS A 1 248 ? -48.466 13.731 43.774 1.00 41.03 248 LYS A O 1
ATOM 2026 N N . ALA A 1 249 ? -47.956 13.126 45.877 1.00 35.22 249 ALA A N 1
ATOM 2027 C CA . ALA A 1 249 ? -49.194 13.597 46.469 1.00 35.22 249 ALA A CA 1
ATOM 2028 C C . ALA A 1 249 ? -49.154 15.130 46.445 1.00 35.22 249 ALA A C 1
ATOM 2030 O O . ALA A 1 249 ? -48.517 15.770 47.280 1.00 35.22 249 ALA A O 1
ATOM 2031 N N . VAL A 1 250 ? -49.793 15.727 45.440 1.00 36.56 250 VAL A N 1
ATOM 2032 C CA . VAL A 1 250 ? -50.105 17.153 45.445 1.00 36.56 250 VAL A CA 1
ATOM 2033 C C . VAL A 1 250 ? -51.148 17.347 46.541 1.00 36.56 250 VAL A C 1
ATOM 2035 O O . VAL A 1 250 ? -52.328 17.066 46.352 1.00 36.56 250 VAL A O 1
ATOM 2038 N N . LEU A 1 251 ? -50.693 17.780 47.716 1.00 35.25 251 LEU A N 1
ATOM 2039 C CA . LEU A 1 251 ? -51.542 18.346 48.758 1.00 35.25 251 LEU A CA 1
ATOM 2040 C C . LEU A 1 251 ? -52.187 19.621 48.194 1.00 35.25 251 LEU A C 1
ATOM 2042 O O . LEU A 1 251 ? -51.654 20.718 48.343 1.00 35.25 251 LEU A O 1
ATOM 2046 N N . LEU A 1 252 ? -53.341 19.475 47.540 1.00 38.22 252 LEU A N 1
ATOM 2047 C CA . LEU A 1 252 ? -54.313 20.558 47.457 1.00 38.22 252 LEU A CA 1
ATOM 2048 C C . LEU A 1 252 ? -54.812 20.801 48.882 1.00 38.22 252 LEU A C 1
ATOM 2050 O O . LEU A 1 252 ? -55.649 20.065 49.400 1.00 38.22 252 LEU A O 1
ATOM 2054 N N . LYS A 1 253 ? -54.260 21.821 49.538 1.00 36.84 253 LYS A N 1
ATOM 2055 C CA . LYS A 1 253 ? -54.983 22.490 50.612 1.00 36.84 253 LYS A CA 1
ATOM 2056 C C . LYS A 1 253 ? -55.955 23.445 49.939 1.00 36.84 253 LYS A C 1
ATOM 2058 O O . LYS A 1 253 ? -55.545 24.450 49.365 1.00 36.84 253 LYS A O 1
ATOM 2063 N N . ASP A 1 254 ? -57.224 23.065 49.984 1.00 34.03 254 ASP A N 1
ATOM 2064 C CA . ASP A 1 254 ? -58.343 23.965 49.776 1.00 34.03 254 ASP A CA 1
ATOM 2065 C C . ASP A 1 254 ? -58.179 25.165 50.709 1.00 34.03 254 ASP A C 1
ATOM 2067 O O . ASP A 1 254 ? -58.198 25.005 51.930 1.00 34.03 254 ASP A O 1
ATOM 2071 N N . ASP A 1 255 ? -58.064 26.367 50.149 1.00 34.97 255 ASP A N 1
ATOM 2072 C CA . ASP A 1 255 ? -58.541 27.538 50.865 1.00 34.97 255 ASP A CA 1
ATOM 2073 C C . ASP A 1 255 ? -59.382 28.430 49.955 1.00 34.97 255 ASP A C 1
ATOM 2075 O O . ASP A 1 255 ? -59.115 28.652 48.773 1.00 34.97 255 ASP A O 1
ATOM 2079 N N . LYS A 1 256 ? -60.509 28.820 50.531 1.00 34.88 256 LYS A N 1
ATOM 2080 C CA . LYS A 1 256 ? -61.709 29.339 49.887 1.00 34.88 256 LYS A CA 1
ATOM 2081 C C . LYS A 1 256 ? -61.518 30.801 49.495 1.00 34.88 256 LYS A C 1
ATOM 2083 O O . LYS A 1 256 ? -61.040 31.593 50.296 1.00 34.88 256 LYS A O 1
ATOM 2088 N N . GLY A 1 257 ? -62.064 31.220 48.351 1.00 29.27 257 GLY A N 1
ATOM 2089 C CA . GLY A 1 257 ? -62.241 32.656 48.104 1.00 29.27 257 GLY A CA 1
ATOM 2090 C C . GLY A 1 257 ? -62.678 33.031 46.697 1.00 29.27 257 GLY A C 1
ATOM 2091 O O . GLY A 1 257 ? -61.858 33.210 45.813 1.00 29.27 257 GLY A O 1
ATOM 2092 N N . LYS A 1 258 ? -63.989 33.158 46.496 1.00 30.70 258 LYS A N 1
ATOM 2093 C CA . LYS A 1 258 ? -64.668 33.526 45.244 1.00 30.70 258 LYS A CA 1
ATOM 2094 C C . LYS A 1 258 ? -64.294 34.927 44.726 1.00 30.70 258 LYS A C 1
ATOM 2096 O O . LYS A 1 258 ? -64.253 35.862 45.515 1.00 30.70 258 LYS A O 1
ATOM 2101 N N . GLY A 1 259 ? -64.294 35.101 43.397 1.00 27.52 259 GLY A N 1
ATOM 2102 C CA . GLY A 1 259 ? -64.651 36.385 42.769 1.00 27.52 259 GLY A CA 1
ATOM 2103 C C . GLY A 1 259 ? -64.070 36.650 41.374 1.00 27.52 259 GLY A C 1
ATOM 2104 O O . GLY A 1 259 ? -62.934 37.076 41.283 1.00 27.52 259 GLY A O 1
ATOM 2105 N N . LYS A 1 260 ? -64.890 36.397 40.334 1.00 29.06 260 LYS A N 1
ATOM 2106 C CA . LYS A 1 260 ? -64.977 36.972 38.958 1.00 29.06 260 LYS A CA 1
ATOM 2107 C C . LYS A 1 260 ? -63.816 37.900 38.509 1.00 29.06 260 LYS A C 1
ATOM 2109 O O . LYS A 1 260 ? -63.505 38.847 39.204 1.00 29.06 260 LYS A O 1
ATOM 2114 N N . GLU A 1 261 ? -63.236 37.796 37.306 1.00 27.08 261 GLU A N 1
ATOM 2115 C CA . GLU A 1 261 ? -63.879 38.105 36.016 1.00 27.08 261 GLU A CA 1
ATOM 2116 C C . GLU A 1 261 ? -62.853 37.990 34.842 1.00 27.08 261 GLU A C 1
ATOM 2118 O O . GLU A 1 261 ? -61.707 38.387 34.995 1.00 27.08 261 GLU A O 1
ATOM 2123 N N . LYS A 1 262 ? -63.297 37.465 33.682 1.00 29.39 262 LYS A N 1
ATOM 2124 C CA . LYS A 1 262 ? -62.843 37.673 32.274 1.00 29.39 262 LYS A CA 1
ATOM 2125 C C . LYS A 1 262 ? -61.331 37.758 31.916 1.00 29.39 262 LYS A C 1
ATOM 2127 O O . LYS A 1 262 ? -60.699 38.776 32.161 1.00 29.39 262 LYS A O 1
ATOM 2132 N N . SER A 1 263 ? -60.856 36.864 31.031 1.00 27.98 263 SER A N 1
ATOM 2133 C CA . SER A 1 263 ? -60.623 37.150 29.584 1.00 27.98 263 SER A CA 1
ATOM 2134 C C . SER A 1 263 ? -59.708 36.131 28.869 1.00 27.98 263 SER A C 1
ATOM 2136 O O . SER A 1 263 ? -58.635 35.793 29.339 1.00 27.98 263 SER A O 1
ATOM 2138 N N . LYS A 1 264 ? -60.224 35.678 27.718 1.00 27.52 264 LYS A N 1
ATOM 2139 C CA . LYS A 1 264 ? -59.668 35.092 26.475 1.00 27.52 264 LYS A CA 1
ATOM 2140 C C . LYS A 1 264 ? -58.160 34.763 26.310 1.00 27.52 264 LYS A C 1
ATOM 2142 O O . LYS A 1 264 ? -57.308 35.594 26.570 1.00 27.52 264 LYS A O 1
ATOM 2147 N N . LYS A 1 265 ? -57.960 33.563 25.723 1.00 36.16 265 LYS A N 1
ATOM 2148 C CA . LYS A 1 265 ? -57.008 33.084 24.681 1.00 36.16 265 LYS A CA 1
ATOM 2149 C C . LYS A 1 265 ? -55.774 33.937 24.340 1.00 36.16 265 LYS A C 1
ATOM 2151 O O . LYS A 1 265 ? -55.965 35.086 23.987 1.00 36.16 265 LYS A O 1
ATOM 2156 N N . ASP A 1 266 ? -54.614 33.268 24.266 1.00 27.30 266 ASP A N 1
ATOM 2157 C CA . ASP A 1 266 ? -53.655 33.237 23.132 1.00 27.30 266 ASP A CA 1
ATOM 2158 C C . ASP A 1 266 ? -52.726 32.011 23.343 1.00 27.30 266 ASP A C 1
ATOM 2160 O O . ASP A 1 266 ? -52.203 31.802 24.433 1.00 27.30 266 ASP A O 1
ATOM 2164 N N . GLU A 1 267 ? -52.858 30.947 22.544 1.00 29.20 267 GLU A N 1
ATOM 2165 C CA . GLU A 1 267 ? -52.046 30.607 21.356 1.00 29.20 267 GLU A CA 1
ATOM 2166 C C . GLU A 1 267 ? -50.584 30.223 21.693 1.00 29.20 267 GLU A C 1
ATOM 2168 O O . GLU A 1 267 ? -49.726 31.056 21.961 1.00 29.20 267 GLU A O 1
ATOM 2173 N N . VAL A 1 268 ? -50.314 28.908 21.702 1.00 30.03 268 VAL A N 1
ATOM 2174 C CA . VAL A 1 268 ? -48.982 28.319 21.919 1.00 30.03 268 VAL A CA 1
ATOM 2175 C C . VAL A 1 268 ? -48.204 28.388 20.607 1.00 30.03 268 VAL A C 1
ATOM 2177 O O . VAL A 1 268 ? -48.457 27.622 19.679 1.00 30.03 268 VAL A O 1
ATOM 2180 N N . GLN A 1 269 ? -47.253 29.315 20.539 1.00 27.44 269 GLN A N 1
ATOM 2181 C CA . GLN A 1 269 ? -46.325 29.471 19.426 1.00 27.44 269 GLN A CA 1
ATOM 2182 C C . GLN A 1 269 ? -45.138 28.503 19.590 1.00 27.44 269 GLN A C 1
ATOM 2184 O O . GLN A 1 269 ? -44.479 28.474 20.629 1.00 27.44 269 GLN A O 1
ATOM 2189 N N . ALA A 1 270 ? -44.881 27.687 18.565 1.00 32.69 270 ALA A N 1
ATOM 2190 C CA . ALA A 1 270 ? -43.730 26.785 18.492 1.00 32.69 270 ALA A CA 1
ATOM 2191 C C . ALA A 1 270 ? -42.398 27.563 18.384 1.00 32.69 270 ALA A C 1
ATOM 2193 O O . ALA A 1 270 ? -42.369 28.606 17.725 1.00 32.69 270 ALA A O 1
ATOM 2194 N N . PRO A 1 271 ? -41.276 27.068 18.947 1.00 31.50 271 PRO A N 1
ATOM 2195 C CA . PRO A 1 271 ? -39.966 27.665 18.702 1.00 31.50 271 PRO A CA 1
ATOM 2196 C C . PRO A 1 271 ? -39.444 27.317 17.287 1.00 31.50 271 PRO A C 1
ATOM 2198 O O . PRO A 1 271 ? -39.817 26.285 16.721 1.00 31.50 271 PRO A O 1
ATOM 2201 N N . PRO A 1 272 ? -38.611 28.182 16.678 1.00 33.56 272 PRO A N 1
ATOM 2202 C CA . PRO A 1 272 ? -38.443 28.243 15.228 1.00 33.56 272 PRO A CA 1
ATOM 2203 C C . PRO A 1 272 ? -37.488 27.186 14.656 1.00 33.56 272 PRO A C 1
ATOM 2205 O O . PRO A 1 272 ? -36.432 26.895 15.217 1.00 33.56 272 PRO A O 1
ATOM 2208 N N . ARG A 1 273 ? -37.822 26.700 13.451 1.00 38.62 273 ARG A N 1
ATOM 2209 C CA . ARG A 1 273 ? -36.876 26.079 12.510 1.00 38.62 273 ARG A CA 1
ATOM 2210 C C . ARG A 1 273 ? -35.822 27.114 12.110 1.00 38.62 273 ARG A C 1
ATOM 2212 O O . ARG A 1 273 ? -36.167 28.124 11.501 1.00 38.62 273 ARG A O 1
ATOM 2219 N N . GLN A 1 274 ? -34.550 26.847 12.386 1.00 30.81 274 GLN A N 1
ATOM 2220 C CA . GLN A 1 274 ? -33.450 27.605 11.791 1.00 30.81 274 GLN A CA 1
ATOM 2221 C C . GLN A 1 274 ? -33.089 27.010 10.420 1.00 30.81 274 GLN A C 1
ATOM 2223 O O . GLN A 1 274 ? -32.714 25.846 10.311 1.00 30.81 274 GLN A O 1
ATOM 2228 N N . GLN A 1 275 ? -33.201 27.830 9.376 1.00 29.83 275 GLN A N 1
ATOM 2229 C CA . GLN A 1 275 ? -32.487 27.712 8.099 1.00 29.83 275 GLN A CA 1
ATOM 2230 C C . GLN A 1 275 ? -31.997 29.126 7.699 1.00 29.83 275 GLN A C 1
ATOM 2232 O O . GLN A 1 275 ? -32.397 30.105 8.328 1.00 29.83 275 GLN A O 1
ATOM 2237 N N . PRO A 1 276 ? -31.204 29.275 6.628 1.00 39.62 276 PRO A N 1
ATOM 2238 C CA . PRO A 1 276 ? -29.748 29.188 6.574 1.00 39.62 276 PRO A CA 1
ATOM 2239 C C . PRO A 1 276 ? -29.108 30.590 6.459 1.00 39.62 276 PRO A C 1
ATOM 2241 O O . PRO A 1 276 ? -29.649 31.475 5.800 1.00 39.62 276 PRO A O 1
ATOM 2244 N N . ILE A 1 277 ? -27.925 30.808 7.039 1.00 28.77 277 ILE A N 1
ATOM 2245 C CA . ILE A 1 277 ? -27.175 32.061 6.829 1.00 28.77 277 ILE A CA 1
ATOM 2246 C C . ILE A 1 277 ? -26.173 31.848 5.692 1.00 28.77 277 ILE A C 1
ATOM 2248 O O . ILE A 1 277 ? -25.292 30.994 5.779 1.00 28.77 277 ILE A O 1
ATOM 2252 N N . ALA A 1 278 ? -26.324 32.625 4.619 1.00 27.44 278 ALA A N 1
ATOM 2253 C CA . ALA A 1 278 ? -25.445 32.624 3.458 1.00 27.44 278 ALA A CA 1
ATOM 2254 C C . ALA A 1 278 ? -24.332 33.688 3.560 1.00 27.44 278 ALA A C 1
ATOM 2256 O O . ALA A 1 278 ? -24.577 34.818 3.965 1.00 27.44 278 ALA A O 1
ATOM 2257 N N . ALA A 1 279 ? -23.151 33.285 3.076 1.00 34.25 279 ALA A N 1
ATOM 2258 C CA . ALA A 1 279 ? -22.058 34.056 2.473 1.00 34.25 279 ALA A CA 1
ATOM 2259 C C . ALA A 1 279 ? -21.323 35.150 3.284 1.00 34.25 279 ALA A C 1
ATOM 2261 O O . ALA A 1 279 ? -21.787 36.276 3.431 1.00 34.25 279 ALA A O 1
ATOM 2262 N N . ALA A 1 280 ? -20.049 34.870 3.587 1.00 25.73 280 ALA A N 1
ATOM 2263 C CA . ALA A 1 280 ? -18.982 35.870 3.587 1.00 25.73 280 ALA A CA 1
ATOM 2264 C C . ALA A 1 280 ? -17.710 35.268 2.963 1.00 25.73 280 ALA A C 1
ATOM 2266 O O . ALA A 1 280 ? -17.052 34.405 3.539 1.00 25.73 280 ALA A O 1
ATOM 2267 N N . SER A 1 281 ? -17.391 35.722 1.751 1.00 34.09 281 SER A N 1
ATOM 2268 C CA . SER A 1 281 ? -16.077 35.579 1.130 1.00 34.09 281 SER A CA 1
ATOM 2269 C C . SER A 1 281 ? -15.161 36.661 1.698 1.00 34.09 281 SER A C 1
ATOM 2271 O O . SER A 1 281 ? -15.398 37.842 1.459 1.00 34.09 281 SER A O 1
ATOM 2273 N N . SER A 1 282 ? -14.090 36.271 2.386 1.00 27.70 282 SER A N 1
ATOM 2274 C CA . SER A 1 282 ? -12.921 37.130 2.584 1.00 27.70 282 SER A CA 1
ATOM 2275 C C . SER A 1 282 ? -11.660 36.283 2.726 1.00 27.70 282 SER A C 1
ATOM 2277 O O . SER A 1 282 ? -11.503 35.500 3.659 1.00 27.70 282 SER A O 1
ATOM 2279 N N . THR A 1 283 ? -10.760 36.477 1.772 1.00 38.94 283 THR A N 1
ATOM 2280 C CA . THR A 1 283 ? -9.340 36.133 1.803 1.00 38.94 283 THR A CA 1
ATOM 2281 C C . THR A 1 283 ? -8.674 36.581 3.106 1.00 38.94 283 THR A C 1
ATOM 2283 O O . THR A 1 283 ? -8.623 37.779 3.376 1.00 38.94 283 THR A O 1
ATOM 2286 N N . ALA A 1 284 ? -8.100 35.650 3.870 1.00 26.78 284 ALA A N 1
ATOM 2287 C CA . ALA A 1 284 ? -7.080 35.954 4.871 1.00 26.78 284 ALA A CA 1
ATOM 2288 C C . ALA A 1 284 ? -6.187 34.728 5.111 1.00 26.78 284 ALA A C 1
ATOM 2290 O O . ALA A 1 284 ? -6.620 33.668 5.552 1.00 26.78 284 ALA A O 1
ATOM 2291 N N . THR A 1 285 ? -4.922 34.916 4.759 1.00 34.34 285 THR A N 1
ATOM 2292 C CA . THR A 1 285 ? -3.739 34.097 5.020 1.00 34.34 285 THR A CA 1
ATOM 2293 C C . THR A 1 285 ? -3.721 33.469 6.416 1.00 34.34 285 THR A C 1
ATOM 2295 O O . THR A 1 285 ? -3.618 34.180 7.415 1.00 34.34 285 THR A O 1
ATOM 2298 N N . ALA A 1 286 ? -3.739 32.136 6.485 1.00 26.55 286 ALA A N 1
ATOM 2299 C CA . ALA A 1 286 ? -3.452 31.407 7.713 1.00 26.55 286 ALA A CA 1
ATOM 2300 C C . ALA A 1 286 ? -1.934 31.255 7.875 1.00 26.55 286 ALA A C 1
ATOM 2302 O O . ALA A 1 286 ? -1.288 30.422 7.239 1.00 26.55 286 ALA A O 1
ATOM 2303 N N . SER A 1 287 ? -1.381 32.104 8.736 1.00 26.38 287 SER A N 1
ATOM 2304 C CA . SER A 1 287 ? -0.057 31.970 9.328 1.00 26.38 287 SER A CA 1
ATOM 2305 C C . SER A 1 287 ? 0.077 30.611 10.015 1.00 26.38 287 SER A C 1
ATOM 2307 O O . SER A 1 287 ? -0.578 30.336 11.018 1.00 26.38 287 SER A O 1
ATOM 2309 N N . THR A 1 288 ? 0.962 29.767 9.494 1.00 27.41 288 THR A N 1
ATOM 2310 C CA . THR A 1 288 ? 1.471 28.579 10.183 1.00 27.41 288 THR A CA 1
ATOM 2311 C C . THR A 1 288 ? 2.229 28.997 11.439 1.00 27.41 288 THR A C 1
ATOM 2313 O O . THR A 1 288 ? 3.285 29.629 11.358 1.00 27.41 288 THR A O 1
ATOM 2316 N N . SER A 1 289 ? 1.705 28.623 12.606 1.00 26.53 289 SER A N 1
ATOM 2317 C CA . SER A 1 289 ? 2.433 28.676 13.869 1.00 26.53 289 SER A CA 1
ATOM 2318 C C . SER A 1 289 ? 3.558 27.644 13.854 1.00 26.53 289 SER A C 1
ATOM 2320 O O . SER A 1 289 ? 3.339 26.443 13.694 1.00 26.53 289 SER A O 1
ATOM 2322 N N . VAL A 1 290 ? 4.771 28.148 14.027 1.00 29.77 290 VAL A N 1
ATOM 2323 C CA . VAL A 1 290 ? 6.019 27.405 14.143 1.00 29.77 290 VAL A CA 1
ATOM 2324 C C . VAL A 1 290 ? 6.005 26.554 15.416 1.00 29.77 290 VAL A C 1
ATOM 2326 O O . VAL A 1 290 ? 6.048 27.094 16.518 1.00 29.77 290 VAL A O 1
ATOM 2329 N N . VAL A 1 291 ? 6.050 25.229 15.267 1.00 27.30 291 VAL A N 1
ATOM 2330 C CA . VAL A 1 291 ? 6.605 24.335 16.291 1.00 27.30 291 VAL A CA 1
ATOM 2331 C C . VAL A 1 291 ? 8.010 23.962 15.833 1.00 27.30 291 VAL A C 1
ATOM 2333 O O . VAL A 1 291 ? 8.202 23.208 14.882 1.00 27.30 291 VAL A O 1
ATOM 2336 N N . ARG A 1 292 ? 9.009 24.562 16.491 1.00 30.39 292 ARG A N 1
ATOM 2337 C CA . ARG A 1 292 ? 10.422 24.199 16.357 1.00 30.39 292 ARG A CA 1
ATOM 2338 C C . ARG A 1 292 ? 10.614 22.799 16.935 1.00 30.39 292 ARG A C 1
ATOM 2340 O O . ARG A 1 292 ? 10.469 22.610 18.138 1.00 30.39 292 ARG A O 1
ATOM 2347 N N . SER A 1 293 ? 10.991 21.855 16.082 1.00 26.98 293 SER A N 1
ATOM 2348 C CA . SER A 1 293 ? 11.588 20.584 16.476 1.00 26.98 293 SER A CA 1
ATOM 2349 C C . SER A 1 293 ? 12.987 20.498 15.866 1.00 26.98 293 SER A C 1
ATOM 2351 O O . SER A 1 293 ? 13.207 20.814 14.699 1.00 26.98 293 SER A O 1
ATOM 2353 N N . SER A 1 294 ? 13.927 20.172 16.740 1.00 28.75 294 SER A N 1
ATOM 2354 C CA . SER A 1 294 ? 15.375 20.066 16.597 1.00 28.75 294 SER A CA 1
ATOM 2355 C C . SER A 1 294 ? 15.883 19.397 15.313 1.00 28.75 294 SER A C 1
ATOM 2357 O O . SER A 1 294 ? 15.553 18.255 15.012 1.00 28.75 294 SER A O 1
ATOM 2359 N N . THR A 1 295 ? 16.772 20.124 14.635 1.00 31.64 295 THR A N 1
ATOM 2360 C CA . THR A 1 295 ? 17.905 19.681 13.802 1.00 31.64 295 THR A CA 1
ATOM 2361 C C . THR A 1 295 ? 18.115 18.167 13.645 1.00 31.64 295 THR A C 1
ATOM 2363 O O . THR A 1 295 ? 18.736 17.522 14.490 1.00 31.64 295 THR A O 1
ATOM 2366 N N . MET A 1 296 ? 17.745 17.641 12.476 1.00 29.33 296 MET A N 1
ATOM 2367 C CA . MET A 1 296 ? 18.505 16.586 11.806 1.00 29.33 296 MET A CA 1
ATOM 2368 C C . MET A 1 296 ? 18.752 17.010 10.358 1.00 29.33 296 MET A C 1
ATOM 2370 O O . MET A 1 296 ? 17.828 17.069 9.547 1.00 29.33 296 MET A O 1
ATOM 2374 N N . ASP A 1 297 ? 20.013 17.317 10.054 1.00 33.69 297 ASP A N 1
ATOM 2375 C CA . ASP A 1 297 ? 20.532 17.547 8.706 1.00 33.69 297 ASP A CA 1
ATOM 2376 C C . ASP A 1 297 ? 20.331 16.294 7.840 1.00 33.69 297 ASP A C 1
ATOM 2378 O O . ASP A 1 297 ? 21.203 15.431 7.728 1.00 33.69 297 ASP A O 1
ATOM 2382 N N . SER A 1 298 ? 19.174 16.191 7.193 1.00 30.88 298 SER A N 1
ATOM 2383 C CA . SER A 1 298 ? 18.979 15.277 6.073 1.00 30.88 298 SER A CA 1
ATOM 2384 C C . SER A 1 298 ? 19.293 16.032 4.787 1.00 30.88 298 SER A C 1
ATOM 2386 O O . SER A 1 298 ? 18.451 16.677 4.167 1.00 30.88 298 SER A O 1
ATOM 2388 N N . LYS A 1 299 ? 20.567 15.969 4.385 1.00 30.72 299 LYS A N 1
ATOM 2389 C CA . LYS A 1 299 ? 20.966 16.298 3.013 1.00 30.72 299 LYS A CA 1
ATOM 2390 C C . LYS A 1 299 ? 20.074 15.492 2.057 1.00 30.72 299 LYS A C 1
ATOM 2392 O O . LYS A 1 299 ? 19.984 14.275 2.237 1.00 30.72 299 LYS A O 1
ATOM 2397 N N . PRO A 1 300 ? 19.446 16.107 1.041 1.00 31.27 300 PRO A N 1
ATOM 2398 C CA . PRO A 1 300 ? 18.705 15.348 0.048 1.00 31.27 300 PRO A CA 1
ATOM 2399 C C . PRO A 1 300 ? 19.687 14.401 -0.644 1.00 31.27 300 PRO A C 1
ATOM 2401 O O . PRO A 1 300 ? 20.702 14.838 -1.192 1.00 31.27 300 PRO A O 1
ATOM 2404 N N . HIS A 1 301 ? 19.419 13.094 -0.575 1.00 33.16 301 HIS A N 1
ATOM 2405 C CA . HIS A 1 301 ? 20.157 12.100 -1.341 1.00 33.16 301 HIS A CA 1
ATOM 2406 C C . HIS A 1 301 ? 19.993 12.440 -2.820 1.00 33.16 301 HIS A C 1
ATOM 2408 O O . HIS A 1 301 ? 18.951 12.196 -3.424 1.00 33.16 301 HIS A O 1
ATOM 2414 N N . ALA A 1 302 ? 21.033 13.062 -3.373 1.00 32.44 302 ALA A N 1
ATOM 2415 C CA . ALA A 1 302 ? 21.147 13.357 -4.782 1.00 32.44 302 ALA A CA 1
ATOM 2416 C C . ALA A 1 302 ? 20.892 12.066 -5.562 1.00 32.44 302 ALA A C 1
ATOM 2418 O O . ALA A 1 302 ? 21.621 11.084 -5.415 1.00 32.44 302 ALA A O 1
ATOM 2419 N N . ILE A 1 303 ? 19.860 12.076 -6.403 1.00 32.84 303 ILE A N 1
ATOM 2420 C CA . ILE A 1 303 ? 19.764 11.144 -7.517 1.00 32.84 303 ILE A CA 1
ATOM 2421 C C . ILE A 1 303 ? 21.000 11.438 -8.365 1.00 32.84 303 ILE A C 1
ATOM 2423 O O . ILE A 1 303 ? 21.086 12.467 -9.036 1.00 32.84 303 ILE A O 1
ATOM 2427 N N . ILE A 1 304 ? 22.017 10.588 -8.230 1.00 36.25 304 ILE A N 1
ATOM 2428 C CA . ILE A 1 304 ? 23.267 10.704 -8.969 1.00 36.25 304 ILE A CA 1
ATOM 2429 C C . ILE A 1 304 ? 22.914 10.446 -10.431 1.00 36.25 304 ILE A C 1
ATOM 2431 O O . ILE A 1 304 ? 22.785 9.302 -10.865 1.00 36.25 304 ILE A O 1
ATOM 2435 N N . ASN A 1 305 ? 22.720 11.528 -11.184 1.00 33.72 305 ASN A N 1
ATOM 2436 C CA . ASN A 1 305 ? 22.679 11.490 -12.636 1.00 33.72 305 ASN A CA 1
ATOM 2437 C C . ASN A 1 305 ? 23.908 10.711 -13.115 1.00 33.72 305 ASN A C 1
ATOM 2439 O O . ASN A 1 305 ? 25.041 11.050 -12.773 1.00 33.72 305 ASN A O 1
ATOM 2443 N N . ALA A 1 306 ? 23.697 9.679 -13.932 1.00 39.88 306 ALA A N 1
ATOM 2444 C CA . ALA A 1 306 ? 24.767 8.852 -14.495 1.00 39.88 306 ALA A CA 1
ATOM 2445 C C . ALA A 1 306 ? 25.820 9.668 -15.282 1.00 39.88 306 ALA A C 1
ATOM 2447 O O . ALA A 1 306 ? 26.922 9.185 -15.530 1.00 39.88 306 ALA A O 1
ATOM 2448 N N . ALA A 1 307 ? 25.517 10.927 -15.617 1.00 37.41 307 ALA A N 1
ATOM 2449 C CA . ALA A 1 307 ? 26.451 11.888 -16.193 1.00 37.41 307 ALA A CA 1
ATOM 2450 C C . ALA A 1 307 ? 27.576 12.329 -15.229 1.00 37.41 307 ALA A C 1
ATOM 2452 O O . ALA A 1 307 ? 28.666 12.669 -15.687 1.00 37.41 307 ALA A O 1
ATOM 2453 N N . THR A 1 308 ? 27.358 12.304 -13.908 1.00 35.91 308 THR A N 1
ATOM 2454 C CA . THR A 1 308 ? 28.298 12.879 -12.926 1.00 35.91 308 THR A CA 1
ATOM 2455 C C . THR A 1 308 ? 29.404 11.905 -12.497 1.00 35.91 308 THR A C 1
ATOM 2457 O O . THR A 1 308 ? 30.479 12.337 -12.092 1.00 35.91 308 THR A O 1
ATOM 2460 N N . ILE A 1 309 ? 29.206 10.588 -12.656 1.00 42.66 309 ILE A N 1
ATOM 2461 C CA . ILE A 1 309 ? 30.233 9.567 -12.349 1.00 42.66 309 ILE A CA 1
ATOM 2462 C C . ILE A 1 309 ? 31.394 9.609 -13.367 1.00 42.66 309 ILE A C 1
ATOM 2464 O O . ILE A 1 309 ? 32.506 9.183 -13.073 1.00 42.66 309 ILE A O 1
ATOM 2468 N N . ALA A 1 310 ? 31.190 10.205 -14.544 1.00 39.12 310 ALA A N 1
ATOM 2469 C CA . ALA A 1 310 ? 32.210 10.293 -15.590 1.00 39.12 310 ALA A CA 1
ATOM 2470 C C . ALA A 1 310 ? 33.276 11.392 -15.375 1.00 39.12 310 ALA A C 1
ATOM 2472 O O . ALA A 1 310 ? 34.144 11.563 -16.236 1.00 39.12 310 ALA A O 1
ATOM 2473 N N . GLN A 1 311 ? 33.227 12.162 -14.277 1.00 37.41 311 GLN A N 1
ATOM 2474 C CA . GLN A 1 311 ? 34.103 13.329 -14.085 1.00 37.41 311 GLN A CA 1
ATOM 2475 C C . GLN A 1 311 ? 35.228 13.184 -13.056 1.00 37.41 311 GLN A C 1
ATOM 2477 O O . GLN A 1 311 ? 36.016 14.119 -12.917 1.00 37.41 311 GLN A O 1
ATOM 2482 N N . GLN A 1 312 ? 35.405 12.043 -12.388 1.00 42.91 312 GLN A N 1
ATOM 2483 C CA . GLN A 1 312 ? 36.533 11.891 -11.464 1.00 42.91 312 GLN A CA 1
ATOM 2484 C C . GLN A 1 312 ? 37.498 10.778 -11.877 1.00 42.91 312 GLN A C 1
ATOM 2486 O O . GLN A 1 312 ? 37.204 9.597 -11.757 1.00 42.91 312 GLN A O 1
ATOM 2491 N N . LYS A 1 313 ? 38.695 11.247 -12.266 1.00 43.31 313 LYS A N 1
ATOM 2492 C CA . LYS A 1 313 ? 39.978 10.550 -12.470 1.00 43.31 313 LYS A CA 1
ATOM 2493 C C . LYS A 1 313 ? 40.148 9.852 -13.831 1.00 43.31 313 LYS A C 1
ATOM 2495 O O . LYS A 1 313 ? 39.588 8.806 -14.103 1.00 43.31 313 LYS A O 1
ATOM 2500 N N . SER A 1 314 ? 40.956 10.509 -14.677 1.00 50.94 314 SER A N 1
ATOM 2501 C CA . SER A 1 314 ? 41.557 10.054 -15.947 1.00 50.94 314 SER A CA 1
ATOM 2502 C C . SER A 1 314 ? 40.663 9.239 -16.891 1.00 50.94 314 SER A C 1
ATOM 2504 O O . SER A 1 314 ? 40.521 8.029 -16.750 1.00 50.94 314 SER A O 1
ATOM 2506 N N . LYS A 1 315 ? 40.149 9.897 -17.941 1.00 44.31 315 LYS A N 1
ATOM 2507 C CA . LYS A 1 315 ? 39.454 9.232 -19.053 1.00 44.31 315 LYS A CA 1
ATOM 2508 C C . LYS A 1 315 ? 40.354 8.142 -19.672 1.00 44.31 315 LYS A C 1
ATOM 2510 O O . LYS A 1 315 ? 41.448 8.483 -20.130 1.00 44.31 315 LYS A O 1
ATOM 2515 N N . PRO A 1 316 ? 39.901 6.879 -19.747 1.00 48.03 316 PRO A N 1
ATOM 2516 C CA . PRO A 1 316 ? 40.615 5.833 -20.467 1.00 48.03 316 PRO A CA 1
ATOM 2517 C C . PRO A 1 316 ? 40.630 6.165 -21.969 1.00 48.03 316 PRO A C 1
ATOM 2519 O O . PRO A 1 316 ? 39.587 6.507 -22.540 1.00 48.03 316 PRO A O 1
ATOM 2522 N N . LYS A 1 317 ? 41.814 6.144 -22.599 1.00 56.66 317 LYS A N 1
ATOM 2523 C CA . LYS A 1 317 ? 42.009 6.628 -23.980 1.00 56.66 317 LYS A CA 1
ATOM 2524 C C . LYS A 1 317 ? 41.638 5.587 -25.042 1.00 56.66 317 LYS A C 1
ATOM 2526 O O . LYS A 1 317 ? 41.366 5.982 -26.172 1.00 56.66 317 LYS A O 1
ATOM 2531 N N . THR A 1 318 ? 41.560 4.303 -24.693 1.00 55.94 318 THR A N 1
ATOM 2532 C CA . THR A 1 318 ? 41.141 3.224 -25.605 1.00 55.94 318 THR A CA 1
ATOM 2533 C C . THR A 1 318 ? 39.921 2.459 -25.077 1.00 55.94 318 THR A C 1
ATOM 2535 O O . THR A 1 318 ? 39.590 2.529 -23.893 1.00 55.94 318 THR A O 1
ATOM 2538 N N . VAL A 1 319 ? 39.215 1.731 -25.953 1.00 55.34 319 VAL A N 1
ATOM 2539 C CA . VAL A 1 319 ? 38.064 0.884 -25.568 1.00 55.34 319 VAL A CA 1
ATOM 2540 C C . VAL A 1 319 ? 38.489 -0.215 -24.591 1.00 55.34 319 VAL A C 1
ATOM 2542 O O . VAL A 1 319 ? 37.778 -0.468 -23.620 1.00 55.34 319 VAL A O 1
ATOM 2545 N N . ALA A 1 320 ? 39.680 -0.789 -24.782 1.00 60.41 320 ALA A N 1
ATOM 2546 C CA . ALA A 1 320 ? 40.271 -1.747 -23.852 1.00 60.41 320 ALA A CA 1
ATOM 2547 C C . ALA A 1 320 ? 40.464 -1.135 -22.454 1.00 60.41 320 ALA A C 1
ATOM 2549 O O . ALA A 1 320 ? 40.083 -1.754 -21.464 1.00 60.41 320 ALA A O 1
ATOM 2550 N N . ASP A 1 321 ? 40.937 0.113 -22.366 1.00 64.25 321 ASP A N 1
ATOM 2551 C CA . ASP A 1 321 ? 41.095 0.796 -21.078 1.00 64.25 321 ASP A CA 1
ATOM 2552 C C . ASP A 1 321 ? 39.740 1.106 -20.419 1.00 64.25 321 ASP A C 1
ATOM 2554 O O . ASP A 1 321 ? 39.627 1.083 -19.195 1.00 64.25 321 ASP A O 1
ATOM 2558 N N . LYS A 1 322 ? 38.689 1.390 -21.206 1.00 62.28 322 LYS A N 1
ATOM 2559 C CA . LYS A 1 322 ? 37.329 1.604 -20.677 1.00 62.28 322 LYS A CA 1
ATOM 2560 C C . LYS A 1 322 ? 36.747 0.311 -20.112 1.00 62.28 322 LYS A C 1
ATOM 2562 O O . LYS A 1 322 ? 36.197 0.335 -19.015 1.00 62.28 322 LYS A O 1
ATOM 2567 N N . ILE A 1 323 ? 36.894 -0.805 -20.828 1.00 66.00 323 ILE A N 1
ATOM 2568 C CA . ILE A 1 323 ? 36.456 -2.128 -20.365 1.00 66.00 323 ILE A CA 1
ATOM 2569 C C . ILE A 1 323 ? 37.231 -2.516 -19.099 1.00 66.00 323 ILE A C 1
ATOM 2571 O O . ILE A 1 323 ? 36.608 -2.832 -18.088 1.00 66.00 323 ILE A O 1
ATOM 2575 N N . ALA A 1 324 ? 38.559 -2.371 -19.101 1.00 66.94 324 ALA A N 1
ATOM 2576 C CA . ALA A 1 324 ? 39.403 -2.639 -17.938 1.00 66.94 324 ALA A CA 1
ATOM 2577 C C . ALA A 1 324 ? 39.061 -1.739 -16.737 1.00 66.94 324 ALA A C 1
ATOM 2579 O O . ALA A 1 324 ? 39.039 -2.205 -15.601 1.00 66.94 324 ALA A O 1
ATOM 2580 N N . HIS A 1 325 ? 38.726 -0.466 -16.964 1.00 70.62 325 HIS A N 1
ATOM 2581 C CA . HIS A 1 325 ? 38.271 0.444 -15.912 1.00 70.62 325 HIS A CA 1
ATOM 2582 C C . HIS A 1 325 ? 36.940 -0.010 -15.287 1.00 70.62 325 HIS A C 1
ATOM 2584 O O . HIS A 1 325 ? 36.788 0.027 -14.066 1.00 70.62 325 HIS A O 1
ATOM 2590 N N . PHE A 1 326 ? 35.982 -0.488 -16.089 1.00 63.84 326 PHE A N 1
ATOM 2591 C CA . PHE A 1 326 ? 34.734 -1.054 -15.563 1.00 63.84 326 PHE A CA 1
ATOM 2592 C C . PHE A 1 326 ? 34.946 -2.398 -14.854 1.00 63.84 326 PHE A C 1
ATOM 2594 O O . PHE A 1 326 ? 34.306 -2.656 -13.833 1.00 63.84 326 PHE A O 1
ATOM 2601 N N . GLU A 1 327 ? 35.869 -3.231 -15.333 1.00 67.94 327 GLU A N 1
ATOM 2602 C CA . GLU A 1 327 ? 36.275 -4.458 -14.642 1.00 67.94 327 GLU A CA 1
ATOM 2603 C C . GLU A 1 327 ? 36.959 -4.164 -13.302 1.00 67.94 327 GLU A C 1
ATOM 2605 O O . GLU A 1 327 ? 36.704 -4.862 -12.319 1.00 67.94 327 GLU A O 1
ATOM 2610 N N . GLN A 1 328 ? 37.778 -3.113 -13.233 1.00 68.75 328 GLN A N 1
ATOM 2611 C CA . GLN A 1 328 ? 38.430 -2.676 -12.002 1.00 68.75 328 GLN A CA 1
ATOM 2612 C C . GLN A 1 328 ? 37.417 -2.091 -11.009 1.00 68.75 328 GLN A C 1
ATOM 2614 O O . GLN A 1 328 ? 37.386 -2.527 -9.864 1.00 68.75 328 GLN A O 1
ATOM 2619 N N . LEU A 1 329 ? 36.490 -1.232 -11.449 1.00 62.50 329 LEU A N 1
ATOM 2620 C CA . LEU A 1 329 ? 35.364 -0.764 -10.623 1.00 62.50 329 LEU A CA 1
ATOM 2621 C C . LEU A 1 329 ? 34.511 -1.924 -10.087 1.00 62.50 329 LEU A C 1
ATOM 2623 O O . LEU A 1 329 ? 34.045 -1.893 -8.947 1.00 62.50 329 LEU A O 1
ATOM 2627 N N . ALA A 1 330 ? 34.312 -2.974 -10.887 1.00 59.44 330 ALA A N 1
ATOM 2628 C CA . ALA A 1 330 ? 33.599 -4.173 -10.459 1.00 59.44 330 ALA A CA 1
ATOM 2629 C C . ALA A 1 330 ? 34.386 -5.021 -9.438 1.00 59.44 330 ALA A C 1
ATOM 2631 O O . ALA A 1 330 ? 33.756 -5.780 -8.692 1.00 59.44 330 ALA A O 1
ATOM 2632 N N . LYS A 1 331 ? 35.723 -4.915 -9.393 1.00 63.69 331 LYS A N 1
ATOM 2633 C CA . LYS A 1 331 ? 36.603 -5.552 -8.394 1.00 63.69 331 LYS A CA 1
ATOM 2634 C C . LYS A 1 331 ? 36.723 -4.714 -7.117 1.00 63.69 331 LYS A C 1
ATOM 2636 O O . LYS A 1 331 ? 36.615 -5.271 -6.027 1.00 63.69 331 LYS A O 1
ATOM 2641 N N . ASP A 1 332 ? 36.842 -3.398 -7.233 1.00 57.06 332 ASP A N 1
ATOM 2642 C CA . ASP A 1 332 ? 36.950 -2.485 -6.089 1.00 57.06 332 ASP A CA 1
ATOM 2643 C C . ASP A 1 332 ? 35.636 -2.465 -5.280 1.00 57.06 332 ASP A C 1
ATOM 2645 O O . ASP A 1 332 ? 35.650 -2.609 -4.056 1.00 57.06 332 ASP A O 1
ATOM 2649 N N . ASN A 1 333 ? 34.479 -2.490 -5.959 1.00 53.38 333 ASN A N 1
ATOM 2650 C CA . ASN A 1 333 ? 33.167 -2.678 -5.318 1.00 53.38 333 ASN A CA 1
ATOM 2651 C C . ASN A 1 333 ? 32.969 -4.074 -4.690 1.00 53.38 333 ASN A C 1
ATOM 2653 O O . ASN A 1 333 ? 32.033 -4.274 -3.914 1.00 53.38 333 ASN A O 1
ATOM 2657 N N . GLN A 1 334 ? 33.802 -5.067 -5.021 1.00 53.03 334 GLN A N 1
ATOM 2658 C CA . GLN A 1 334 ? 33.824 -6.349 -4.304 1.00 53.03 334 GLN A CA 1
ATOM 2659 C C . GLN A 1 334 ? 34.712 -6.276 -3.051 1.00 53.03 334 GLN A C 1
ATOM 2661 O O . GLN A 1 334 ? 34.393 -6.925 -2.054 1.00 53.03 334 GLN A O 1
ATOM 2666 N N . GLN A 1 335 ? 35.767 -5.453 -3.047 1.00 46.91 335 GLN A N 1
ATOM 2667 C CA . GLN A 1 335 ? 36.644 -5.273 -1.884 1.00 46.91 335 GLN A CA 1
ATOM 2668 C C . GLN A 1 335 ? 36.018 -4.428 -0.764 1.00 46.91 335 GLN A C 1
ATOM 2670 O O . GLN A 1 335 ? 36.232 -4.756 0.402 1.00 46.91 335 GLN A O 1
ATOM 2675 N N . GLU A 1 336 ? 35.167 -3.442 -1.068 1.00 44.44 336 GLU A N 1
ATOM 2676 C CA . GLU A 1 336 ? 34.424 -2.679 -0.039 1.00 44.44 336 GLU A CA 1
ATOM 2677 C C . GLU A 1 336 ? 33.404 -3.521 0.754 1.00 44.44 336 GLU A C 1
ATOM 2679 O O . GLU A 1 336 ? 32.912 -3.095 1.797 1.00 44.44 336 GLU A O 1
ATOM 2684 N N . THR A 1 337 ? 33.117 -4.750 0.308 1.00 45.50 337 THR A N 1
ATOM 2685 C CA . THR A 1 337 ? 32.226 -5.688 1.013 1.00 45.50 337 THR A CA 1
ATOM 2686 C C . THR A 1 337 ? 32.952 -6.726 1.873 1.00 45.50 337 THR A C 1
ATOM 2688 O O . THR A 1 337 ? 32.295 -7.559 2.500 1.00 45.50 337 THR A O 1
ATOM 2691 N N . ARG A 1 338 ? 34.292 -6.685 1.961 1.00 37.72 338 ARG A N 1
ATOM 2692 C CA . ARG A 1 338 ? 35.044 -7.543 2.889 1.00 37.72 338 ARG A CA 1
ATOM 2693 C C . ARG A 1 338 ? 35.174 -6.839 4.249 1.00 37.72 338 ARG A C 1
ATOM 2695 O O . ARG A 1 338 ? 35.777 -5.768 4.310 1.00 37.72 338 ARG A O 1
ATOM 2702 N N . PRO A 1 339 ? 34.643 -7.405 5.349 1.00 41.94 339 PRO A N 1
ATOM 2703 C CA . PRO A 1 339 ? 34.794 -6.798 6.664 1.00 41.94 339 PRO A CA 1
ATOM 2704 C C . PRO A 1 339 ? 36.281 -6.769 7.023 1.00 41.94 339 PRO A C 1
ATOM 2706 O O . PRO A 1 339 ? 36.979 -7.776 6.883 1.00 41.94 339 PRO A O 1
ATOM 2709 N N . LYS A 1 340 ? 36.775 -5.612 7.481 1.00 41.47 340 LYS A N 1
ATOM 2710 C CA . LYS A 1 340 ? 38.108 -5.510 8.081 1.00 41.47 340 LYS A CA 1
ATOM 2711 C C . LYS A 1 340 ? 38.155 -6.478 9.261 1.00 41.47 340 LYS A C 1
ATOM 2713 O O . LYS A 1 340 ? 37.528 -6.232 10.290 1.00 41.47 340 LYS A O 1
ATOM 2718 N N . SER A 1 341 ? 38.874 -7.586 9.101 1.00 44.19 341 SER A N 1
ATOM 2719 C CA . SER A 1 341 ? 39.199 -8.487 10.198 1.00 44.19 341 SER A CA 1
ATOM 2720 C C . SER A 1 341 ? 39.968 -7.687 11.247 1.00 44.19 341 SER A C 1
ATOM 2722 O O . SER A 1 341 ? 41.076 -7.214 10.975 1.00 44.19 341 SER A O 1
ATOM 2724 N N . LYS A 1 342 ? 39.376 -7.513 12.431 1.00 40.97 342 LYS A N 1
ATOM 2725 C CA . LYS A 1 342 ? 40.125 -7.097 13.616 1.00 40.97 342 LYS A CA 1
ATOM 2726 C C . LYS A 1 342 ? 41.164 -8.184 13.895 1.00 40.97 342 LYS A C 1
ATOM 2728 O O . LYS A 1 342 ? 40.820 -9.360 13.984 1.00 40.97 342 LYS A O 1
ATOM 2733 N N . LYS A 1 343 ? 42.431 -7.778 13.927 1.00 38.41 343 LYS A N 1
ATOM 2734 C CA . LYS A 1 343 ? 43.562 -8.600 14.369 1.00 38.41 343 LYS A CA 1
ATOM 2735 C C . LYS A 1 343 ? 43.392 -8.858 15.886 1.00 38.41 343 LYS A C 1
ATOM 2737 O O . LYS A 1 343 ? 42.828 -7.966 16.524 1.00 38.41 343 LYS A O 1
ATOM 2742 N N . PRO A 1 344 ? 43.774 -10.044 16.404 1.00 51.12 344 PRO A N 1
ATOM 2743 C CA . PRO A 1 344 ? 43.571 -10.442 17.803 1.00 51.12 344 PRO A CA 1
ATOM 2744 C C . PRO A 1 344 ? 44.104 -9.437 18.819 1.00 51.12 344 PRO A C 1
ATOM 2746 O O . PRO A 1 344 ? 45.131 -8.784 18.514 1.00 51.12 344 PRO A O 1
#

Secondary structure (DSSP, 8-state):
---HHHHHHHHHHHHHHHHHHHHHHHHHHHHHHHHHHHHHHHHHHHHHHHHHHHHHHHHHHHHHHHHHHHHHHHHHHHHHHHHHHHHHHHHHHHHHHHHHHHHIIIIIHHHHHHHHHHHHHHHHHHHHH-GGGHHHHHHHHHHHHHHHHH-TTHHHHHHHHHHHHHHHHHHHHHH--S--HHHHHHHHHHHHHHHHHHHHHHHHHHHHHHTT-S-HHHHHHHHHHHHHHHHHHHHHHHHHTTS-------------------------PPPPPP-------------------------------TTTGGGSS---SSHHHHHHHHHHHHHHHHHTTS------

Foldseek 3Di:
DDDPVNVVVVVVVVVVVVVVVVVVVVVVVCVVCVVVVVVVVVVVVVVVVVVVVVVVVVVVVVLVVVVVVLVVVVVVVVVVVVVVVVVVVVVVVVVVVVVVVVCCVPPVVVVVVVVLVVVLVVCLVVCLVPVVCLLVLVVVLLVLLVVCLVPVVSLVSSVSSLVSSLVSLVVCLVVVPDDCQVVLVSLVVSLVVLVVVLVVLVVVLVVCVVVVNDDPVNSVSSVSSSVSSVVSSVSSVVSSVSNDDPDPPPPPPDDDDDDDDDDDDDDDDDDDDDDDDDDDDDDDDDDDDDDDDDDDPPDPPDPPDPVVVVPDDDDQPDSVSVSVVVVVVVVVVVVVPDPPDDDD

Organism: NCBI:txid295108

Sequence (344 aa):
MVTRKELEQEKRRYEAFLVNVQKEIDSVRDAELAPFDKKRTKLIAQRDRIVQKAQKGKAAFTEDQQVFNALSVFQKKELKKILSKIKKNDDRITQITDKHDSIKENTTTPIYKAQQELDLLIAEKDLSENPQELSKYLQGLSTGLTNVERDPTYAEAFERKLNTFKTIITELVQEGDYDLSTIRLEMDSILKQNRYQELNDRDDISFFKDAGMMSAKEIEAKEKKLEISIKFSAILEGLLAKIPEQKKAVLLKDDKGKGKEKSKKDEVQAPPRQQPIAAASSTATASTSVVRSSTMDSKPHAIINAATIAQQKSKPKTVADKIAHFEQLAKDNQQETRPKSKKP